Protein AF-0000000070612712 (afdb_homodimer)

InterPro domains:
  IPR004872 Lipoprotein NlpA family [PF03180] (1-148)
  IPR004872 Lipoprotein NlpA family [PTHR30429] (1-148)

Organism: NCBI:txid59203

Solvent-accessible surface area (backbone atoms only — not comparable to full-atom values): 17895 Å² total; per-residue (Å²): 73,26,38,33,42,77,72,54,81,49,80,86,69,64,50,73,57,38,38,34,35,32,27,56,42,60,64,51,27,6,50,48,52,52,46,39,30,76,69,65,57,32,40,62,47,84,92,53,62,63,73,66,35,53,82,88,38,54,65,45,49,89,50,47,62,39,78,44,66,34,61,61,84,51,36,70,70,43,32,84,77,36,52,26,22,48,34,49,57,73,47,29,52,74,69,67,45,60,78,83,63,30,68,43,65,53,56,70,53,63,62,62,49,34,53,49,43,43,65,35,58,70,12,79,44,80,71,25,46,54,45,49,48,49,55,63,26,71,62,36,44,52,36,25,66,31,81,81,30,60,52,24,50,38,64,64,55,63,76,68,65,52,64,130,72,24,38,34,44,78,71,53,81,49,80,85,69,66,47,73,58,38,38,34,34,32,27,56,42,59,63,51,27,6,50,46,53,50,45,40,30,76,69,67,56,34,39,62,48,84,92,53,62,62,72,66,35,53,81,86,38,54,64,44,48,88,50,46,61,38,78,46,67,36,61,61,82,51,34,69,72,42,34,84,78,34,51,26,23,47,34,49,56,73,49,30,52,75,69,67,46,60,77,83,62,29,68,44,70,52,58,71,54,62,61,63,48,35,53,48,42,43,66,34,59,70,12,80,44,78,72,26,44,53,42,47,46,48,56,64,26,71,64,37,43,52,36,24,68,30,81,79,31,60,50,25,50,37,66,65,55,63,74,71,66,53,67,130

Radius of gyration: 20.26 Å; Cα contacts (8 Å, |Δi|>4): 571; chains: 2; bounding box: 44×54×39 Å

Sequence (328 aa):
MGFYSRKIKNLDELKKGDIITLSNDPTNLARGLRFLQSLGLITIKDNIDPTKASERDIASNPKGLVFKPLEAAQLPRTLDGVIGALVNGNFAVAAGLDLSGAIKQEHLDENLKNIIAVRSEDADKPFAKDIVEAVKSPAYRAVIDDPKNIYSAFQKPEWMTATPMGFYSRKIKNLDELKKGDIITLSNDPTNLARGLRFLQSLGLITIKDNIDPTKASERDIASNPKGLVFKPLEAAQLPRTLDGVIGALVNGNFAVAAGLDLSGAIKQEHLDENLKNIIAVRSEDADKPFAKDIVEAVKSPAYRAVIDDPKNIYSAFQKPEWMTATP

Foldseek 3Di:
DFKAAPADLAPVPDAAAFEEEWAPDQQRQLVVVVQCVVVVQWDFAPPDDSSRDHPVRTDDHPRNYHYHHDHQLCFVVCNVPGGIYDHDPVSCVVVVHDPLNGSADDEDDLVVVVVVVVVLVVLPPPVSVVVCCVCQPPVVLCQLCPSSHVVVSHPDNVVSVPDD/DFKAAPADLAPVPDAAAFEEEWAPDQQRQLVVVVQCVVVVQWDFAPPDDSSRDHPVRTPDHPRNYHYHHDHQLCFVVCNVPGGIYDHDPVSCVVVVHDPLNGSADDEDDLVVVVVVVVVLVVLVPPVSVVVCCVCLPPVVLCQLCPSSHVNVSHDRNVVSVPDD

Secondary structure (DSSP, 8-state):
-EEE-SS-SSGGG--TT-EEEEE-SHHHHHHHHHHHHHTTS-EE-TTS-GGG--GGGEEE-TT--EEEEE-GGGGGGGGGTSSEEEE-HHHHHHTT--GGG-SEEPPPPHHHHHHHHHTTGGGGSHHHHHHHHHHHSHHHHHHHHSTTSTTTSS---HHHH---/-EEE-SS-SSGGG--TT-EEEEE-SHHHHHHHHHHHHHTTS-EE-TTS-GGG--GGGEEE-TT--EEEEE-GGGGGGGGGTSSEEEE-HHHHHHTT--GGG-SEEPPP-HHHHHHHHHTTGGGGSHHHHHHHHHHHSHHHHHHHHSTTSTTTSS---HHHH---

pLDDT: mean 73.64, std 27.72, range [26.44, 98.94]

Nearest PDB structures (foldseek):
  6cva-assembly1_A  TM=7.028E-01  e=3.594E-13  Neisseria meningitidis
  4got-assembly1_A  TM=9.389E-01  e=1.496E-10  Bacillus subtilis subsp. subtilis str. 168
  6dzx-assembly5_E  TM=6.522E-01  e=2.773E-13  Neisseria meningitidis alpha153
  3ir1-assembly2_B  TM=7.158E-01  e=2.070E-12  Neisseria meningitidis
  4ef2-assembly2_B  TM=6.424E-01  e=1.648E-09  Enterococcus faecalis V583

Structure (mmCIF, N/CA/C/O backbone):
data_AF-0000000070612712-model_v1
#
loop_
_entity.id
_entity.type
_entity.pdbx_description
1 polymer 'Methionine ABC transporter ATPase'
#
loop_
_atom_site.group_PDB
_atom_site.id
_atom_site.type_symbol
_atom_site.label_atom_id
_atom_site.label_alt_id
_atom_site.label_comp_id
_atom_site.label_asym_id
_atom_site.label_entity_id
_atom_site.label_seq_id
_atom_site.pdbx_PDB_ins_code
_atom_site.Cartn_x
_atom_site.Cartn_y
_atom_site.Cartn_z
_atom_site.occupancy
_atom_site.B_iso_or_equiv
_atom_site.auth_seq_id
_atom_site.auth_comp_id
_atom_site.auth_asym_id
_atom_site.auth_atom_id
_atom_site.pdbx_PDB_model_num
ATOM 1 N N . MET A 1 1 ? -1.441 -5.555 -3.555 1 83.56 1 MET A N 1
ATOM 2 C CA . MET A 1 1 ? -0.437 -6.352 -4.254 1 83.56 1 MET A CA 1
ATOM 3 C C . MET A 1 1 ? -1.061 -7.602 -4.859 1 83.56 1 MET A C 1
ATOM 5 O O . MET A 1 1 ? -1.996 -8.172 -4.297 1 83.56 1 MET A O 1
ATOM 9 N N . GLY A 1 2 ? -0.581 -7.895 -6.062 1 90.38 2 GLY A N 1
ATOM 10 C CA . GLY A 1 2 ? -1.088 -9.102 -6.695 1 90.38 2 GLY A CA 1
ATOM 11 C C . GLY A 1 2 ? 0.012 -10.031 -7.168 1 90.38 2 GLY A C 1
ATOM 12 O O . GLY A 1 2 ? 1.146 -9.602 -7.387 1 90.38 2 GLY A O 1
ATOM 13 N N . PHE A 1 3 ? -0.4 -11.336 -7.152 1 96.81 3 PHE A N 1
ATOM 14 C CA . PHE A 1 3 ? 0.413 -12.328 -7.848 1 96.81 3 PHE A CA 1
ATOM 15 C C . PHE A 1 3 ? 0.006 -12.43 -9.312 1 96.81 3 PHE A C 1
ATOM 17 O O . PHE A 1 3 ? -1.103 -12.867 -9.625 1 96.81 3 PHE A O 1
ATOM 24 N N . TYR A 1 4 ? 0.946 -12.039 -10.219 1 97.25 4 TYR A N 1
ATOM 25 C CA . TYR A 1 4 ? 0.67 -12.047 -11.656 1 97.25 4 TYR A CA 1
ATOM 26 C C . TYR A 1 4 ? 1.517 -13.094 -12.367 1 97.25 4 TYR A C 1
ATOM 28 O O . TYR A 1 4 ? 2.652 -13.359 -11.969 1 97.25 4 TYR A O 1
ATOM 36 N N . SER A 1 5 ? 0.955 -13.664 -13.406 1 98.62 5 SER A N 1
ATOM 37 C CA . SER A 1 5 ? 1.67 -14.609 -14.258 1 98.62 5 SER A CA 1
ATOM 38 C C . SER A 1 5 ? 1.121 -14.602 -15.68 1 98.62 5 SER A C 1
ATOM 40 O O . SER A 1 5 ? -0.076 -14.398 -15.883 1 98.62 5 SER A O 1
ATOM 42 N N . ARG A 1 6 ? 2.016 -14.789 -16.625 1 98 6 ARG A N 1
ATOM 43 C CA . ARG A 1 6 ? 1.619 -15.023 -18.016 1 98 6 ARG A CA 1
ATOM 44 C C . ARG A 1 6 ? 1.78 -16.5 -18.391 1 98 6 ARG A C 1
ATOM 46 O O . ARG A 1 6 ? 1.555 -16.875 -19.531 1 98 6 ARG A O 1
ATOM 53 N N . LYS A 1 7 ? 2.184 -17.344 -17.438 1 98.25 7 LYS A N 1
ATOM 54 C CA . LYS A 1 7 ? 2.561 -18.734 -17.75 1 98.25 7 LYS A CA 1
ATOM 55 C C . LYS A 1 7 ? 1.615 -19.719 -17.078 1 98.25 7 LYS A C 1
ATOM 57 O O . LYS A 1 7 ? 1.453 -20.844 -17.547 1 98.25 7 LYS A O 1
ATOM 62 N N . ILE A 1 8 ? 1.063 -19.328 -15.953 1 98.44 8 ILE A N 1
ATOM 63 C CA . ILE A 1 8 ? 0.142 -20.219 -15.242 1 98.44 8 ILE A CA 1
ATOM 64 C C . ILE A 1 8 ? -1.149 -19.469 -14.93 1 98.44 8 ILE A C 1
ATOM 66 O O . ILE A 1 8 ? -1.174 -18.234 -14.922 1 98.44 8 ILE A O 1
ATOM 70 N N . LYS A 1 9 ? -2.258 -20.188 -14.57 1 96.06 9 LYS A N 1
ATOM 71 C CA . LYS A 1 9 ? -3.561 -19.625 -14.234 1 96.06 9 LYS A CA 1
ATOM 72 C C . LYS A 1 9 ? -3.902 -19.859 -12.766 1 96.06 9 LYS A C 1
ATOM 74 O O . LYS A 1 9 ? -4.758 -19.172 -12.203 1 96.06 9 LYS A O 1
ATOM 79 N N . ASN A 1 10 ? -3.215 -20.906 -12.242 1 96.56 10 ASN A N 1
ATOM 80 C CA . ASN A 1 10 ? -3.445 -21.281 -10.852 1 96.56 10 ASN A CA 1
ATOM 81 C C . ASN A 1 10 ? -2.135 -21.562 -10.125 1 96.56 10 ASN A C 1
ATOM 83 O O . ASN A 1 10 ? -1.193 -22.094 -10.719 1 96.56 10 ASN A O 1
ATOM 87 N N . LEU A 1 11 ? -2.199 -21.281 -8.797 1 98 11 LEU A N 1
ATOM 88 C CA . LEU A 1 11 ? -0.974 -21.438 -8.023 1 98 11 LEU A CA 1
ATOM 89 C C . LEU A 1 11 ? -0.58 -22.906 -7.914 1 98 11 LEU A C 1
ATOM 91 O O . LEU A 1 11 ? 0.586 -23.234 -7.672 1 98 11 LEU A O 1
ATOM 95 N N . ASP A 1 12 ? -1.528 -23.781 -8.07 1 97.19 12 ASP A N 1
ATOM 96 C CA . ASP A 1 12 ? -1.246 -25.203 -7.992 1 97.19 12 ASP A CA 1
ATOM 97 C C . ASP A 1 12 ? -0.344 -25.656 -9.141 1 97.19 12 ASP A C 1
ATOM 99 O O . ASP A 1 12 ? 0.224 -26.75 -9.109 1 97.19 12 ASP A O 1
ATOM 103 N N . GLU A 1 13 ? -0.192 -24.781 -10.141 1 98.44 13 GLU A N 1
ATOM 104 C CA . GLU A 1 13 ? 0.628 -25.094 -11.305 1 98.44 13 GLU A CA 1
ATOM 105 C C . GLU A 1 13 ? 2.1 -24.781 -11.047 1 98.44 13 GLU A C 1
ATOM 107 O O . GLU A 1 13 ? 2.961 -25.094 -11.875 1 98.44 13 GLU A O 1
ATOM 112 N N . LEU A 1 14 ? 2.404 -24.266 -9.922 1 98.69 14 LEU A N 1
ATOM 113 C CA . LEU A 1 14 ? 3.787 -23.969 -9.578 1 98.69 14 LEU A CA 1
ATOM 114 C C . LEU A 1 14 ? 4.605 -25.25 -9.43 1 98.69 14 LEU A C 1
ATOM 116 O O . LEU A 1 14 ? 4.117 -26.234 -8.891 1 98.69 14 LEU A O 1
ATOM 120 N N . LYS A 1 15 ? 5.809 -25.125 -9.883 1 98.25 15 LYS A N 1
ATOM 121 C CA . LYS A 1 15 ? 6.734 -26.25 -9.844 1 98.25 15 LYS A CA 1
ATOM 122 C C . LYS A 1 15 ? 8 -25.906 -9.062 1 98.25 15 LYS A C 1
ATOM 124 O O . LYS A 1 15 ? 8.273 -24.719 -8.812 1 98.25 15 LYS A O 1
ATOM 129 N N . LYS A 1 16 ? 8.672 -27.016 -8.758 1 98.19 16 LYS A N 1
ATOM 130 C CA . LYS A 1 16 ? 9.953 -26.812 -8.078 1 98.19 16 LYS A CA 1
ATOM 131 C C . LYS A 1 16 ? 10.898 -25.969 -8.914 1 98.19 16 LYS A C 1
ATOM 133 O O . LYS A 1 16 ? 11.047 -26.188 -10.117 1 98.19 16 LYS A O 1
ATOM 138 N N . GLY A 1 17 ? 11.445 -24.984 -8.242 1 98.12 17 GLY A N 1
ATOM 139 C CA . GLY A 1 17 ? 12.461 -24.172 -8.898 1 98.12 17 GLY A CA 1
ATOM 140 C C . GLY A 1 17 ? 11.883 -23 -9.664 1 98.12 17 GLY A C 1
ATOM 141 O O . GLY A 1 17 ? 12.625 -22.172 -10.195 1 98.12 17 GLY A O 1
ATOM 142 N N . ASP A 1 18 ? 10.586 -22.844 -9.719 1 98.75 18 ASP A N 1
ATOM 143 C CA . ASP A 1 18 ? 9.961 -21.719 -10.391 1 98.75 18 ASP A CA 1
ATOM 144 C C . ASP A 1 18 ? 10.414 -20.391 -9.766 1 98.75 18 ASP A C 1
ATOM 146 O O . ASP A 1 18 ? 10.539 -20.281 -8.547 1 98.75 18 ASP A O 1
ATOM 150 N N . ILE A 1 19 ? 10.617 -19.406 -10.633 1 98.88 19 ILE A N 1
ATOM 151 C CA . ILE A 1 19 ? 11.141 -18.109 -10.203 1 98.88 19 ILE A CA 1
ATOM 152 C C . ILE A 1 19 ? 9.984 -17.125 -10.016 1 98.88 19 ILE A C 1
ATOM 154 O O . ILE A 1 19 ? 9.148 -16.953 -10.914 1 98.88 19 ILE A O 1
ATOM 158 N N . ILE A 1 20 ? 9.922 -16.531 -8.875 1 98.94 20 ILE A N 1
ATOM 159 C CA . ILE A 1 20 ? 8.984 -15.453 -8.555 1 98.94 20 ILE A CA 1
ATOM 160 C C . ILE A 1 20 ? 9.758 -14.18 -8.227 1 98.94 20 ILE A C 1
ATOM 162 O O . ILE A 1 20 ? 10.641 -14.188 -7.367 1 98.94 20 ILE A O 1
ATOM 166 N N . THR A 1 21 ? 9.445 -13.055 -8.938 1 98.94 21 THR A N 1
ATOM 167 C CA . THR A 1 21 ? 10.086 -11.773 -8.625 1 98.94 21 THR A CA 1
ATOM 168 C C . THR A 1 21 ? 9.211 -10.953 -7.684 1 98.94 21 THR A C 1
ATOM 170 O O . THR A 1 21 ? 7.98 -11.062 -7.711 1 98.94 21 THR A O 1
ATOM 173 N N . LEU A 1 22 ? 9.859 -10.211 -6.766 1 98.69 22 LEU A N 1
ATOM 174 C CA . LEU A 1 22 ? 9.219 -9.328 -5.805 1 98.69 22 LEU A CA 1
ATOM 175 C C . LEU A 1 22 ? 10.102 -8.125 -5.5 1 98.69 22 LEU A C 1
ATOM 177 O O . LEU A 1 22 ? 11.258 -8.07 -5.93 1 98.69 22 LEU A O 1
ATOM 181 N N . SER A 1 23 ? 9.555 -7.195 -4.781 1 98.06 23 SER A N 1
ATOM 182 C CA . SER A 1 23 ? 10.266 -5.938 -4.551 1 98.06 23 SER A CA 1
ATOM 183 C C . SER A 1 23 ? 11.492 -6.145 -3.668 1 98.06 23 SER A C 1
ATOM 185 O O . SER A 1 23 ? 11.438 -6.902 -2.695 1 98.06 23 SER A O 1
ATOM 187 N N . ASN A 1 24 ? 12.578 -5.406 -4.027 1 98 24 ASN A N 1
ATOM 188 C CA . ASN A 1 24 ? 13.797 -5.527 -3.232 1 98 24 ASN A CA 1
ATOM 189 C C . ASN A 1 24 ? 13.852 -4.48 -2.125 1 98 24 ASN A C 1
ATOM 191 O O . ASN A 1 24 ? 14.797 -4.461 -1.328 1 98 24 ASN A O 1
ATOM 195 N N . ASP A 1 25 ? 12.898 -3.553 -2.078 1 96.56 25 ASP A N 1
ATOM 196 C CA . ASP A 1 25 ? 12.922 -2.631 -0.945 1 96.56 25 ASP A CA 1
ATOM 197 C C . ASP A 1 25 ? 12.352 -3.291 0.308 1 96.56 25 ASP A C 1
ATOM 199 O O . ASP A 1 25 ? 11.453 -4.133 0.218 1 96.56 25 ASP A O 1
ATOM 203 N N . PRO A 1 26 ? 12.82 -2.926 1.476 1 96 26 PRO A N 1
ATOM 204 C CA . PRO A 1 26 ? 12.531 -3.691 2.689 1 96 26 PRO A CA 1
ATOM 205 C C . PRO A 1 26 ? 11.031 -3.777 2.99 1 96 26 PRO A C 1
ATOM 207 O O . PRO A 1 26 ? 10.531 -4.844 3.352 1 96 26 PRO A O 1
ATOM 210 N N . THR A 1 27 ? 10.305 -2.676 2.795 1 93.12 27 THR A N 1
ATOM 211 C CA . THR A 1 27 ? 8.891 -2.645 3.146 1 93.12 27 THR A CA 1
ATOM 212 C C . THR A 1 27 ? 8.086 -3.547 2.217 1 93.12 27 THR A C 1
ATOM 214 O O . THR A 1 27 ? 7.309 -4.387 2.678 1 93.12 27 THR A O 1
ATOM 217 N N . ASN A 1 28 ? 8.328 -3.439 0.961 1 93.81 28 ASN A N 1
ATOM 218 C CA . ASN A 1 28 ? 7.559 -4.211 -0.004 1 93.81 28 ASN A CA 1
ATOM 219 C C . ASN A 1 28 ? 8.062 -5.648 -0.109 1 93.81 28 ASN A C 1
ATOM 221 O O . ASN A 1 28 ? 7.305 -6.559 -0.438 1 93.81 28 ASN A O 1
ATOM 225 N N . LEU A 1 29 ? 9.383 -5.898 0.212 1 97.5 29 LEU A N 1
ATOM 226 C CA . LEU A 1 29 ? 9.875 -7.266 0.325 1 97.5 29 LEU A CA 1
ATOM 227 C C . LEU A 1 29 ? 9.148 -8.016 1.434 1 97.5 29 LEU A C 1
ATOM 229 O O . LEU A 1 29 ? 8.641 -9.117 1.21 1 97.5 29 LEU A O 1
ATOM 233 N N . ALA A 1 30 ? 9.086 -7.406 2.586 1 94.5 30 ALA A N 1
ATOM 234 C CA . ALA A 1 30 ? 8.414 -8.031 3.721 1 94.5 30 ALA A CA 1
ATOM 235 C C . ALA A 1 30 ? 6.934 -8.266 3.414 1 94.5 30 ALA A C 1
ATOM 237 O O . ALA A 1 30 ? 6.391 -9.328 3.732 1 94.5 30 ALA A O 1
ATOM 238 N N . ARG A 1 31 ? 6.289 -7.293 2.771 1 92.19 31 ARG A N 1
ATOM 239 C CA . ARG A 1 31 ? 4.887 -7.391 2.371 1 92.19 31 ARG A CA 1
ATOM 240 C C . ARG A 1 31 ? 4.68 -8.539 1.391 1 92.19 31 ARG A C 1
ATOM 242 O O . ARG A 1 31 ? 3.742 -9.328 1.537 1 92.19 31 ARG A O 1
ATOM 249 N N . GLY A 1 32 ? 5.57 -8.625 0.478 1 95.06 32 GLY A N 1
ATOM 250 C CA . GLY A 1 32 ? 5.508 -9.719 -0.482 1 95.06 32 GLY A CA 1
ATOM 251 C C . GLY A 1 32 ? 5.664 -11.086 0.157 1 95.06 32 GLY A C 1
ATOM 252 O O . GLY A 1 32 ? 4.926 -12.016 -0.169 1 95.06 32 GLY A O 1
ATOM 253 N N . LEU A 1 33 ? 6.633 -11.195 1.087 1 97.44 33 LEU A N 1
ATOM 254 C CA . LEU A 1 33 ? 6.855 -12.461 1.773 1 97.44 33 LEU A CA 1
ATOM 255 C C . LEU A 1 33 ? 5.641 -12.844 2.615 1 97.44 33 LEU A C 1
ATOM 257 O O . LEU A 1 33 ? 5.238 -14.008 2.641 1 97.44 33 LEU A O 1
ATOM 261 N N . ARG A 1 34 ? 5.012 -11.898 3.246 1 93.06 34 ARG A N 1
ATOM 262 C CA . ARG A 1 34 ? 3.803 -12.18 4.016 1 93.06 34 ARG A CA 1
ATOM 263 C C . ARG A 1 34 ? 2.658 -12.594 3.1 1 93.06 34 ARG A C 1
ATOM 265 O O . ARG A 1 34 ? 1.861 -13.469 3.451 1 93.06 34 ARG A O 1
ATOM 272 N N . PHE A 1 35 ? 2.572 -11.961 1.936 1 93.38 35 PHE A N 1
ATOM 273 C CA . PHE A 1 35 ? 1.577 -12.336 0.938 1 93.38 35 PHE A CA 1
ATOM 274 C C . PHE A 1 35 ? 1.782 -13.773 0.481 1 93.38 35 PHE A C 1
ATOM 276 O O . PHE A 1 35 ? 0.838 -14.562 0.469 1 93.38 35 PHE A O 1
ATOM 283 N N . LEU A 1 36 ? 3.062 -14.172 0.228 1 97.88 36 LEU A N 1
ATOM 284 C CA . LEU A 1 36 ? 3.383 -15.539 -0.15 1 97.88 36 LEU A CA 1
ATOM 285 C C . LEU A 1 36 ? 3.02 -16.516 0.969 1 97.88 36 LEU A C 1
ATOM 287 O O . LEU A 1 36 ? 2.521 -17.609 0.708 1 97.88 36 LEU A O 1
ATOM 291 N N . GLN A 1 37 ? 3.268 -16.109 2.199 1 96.75 37 GLN A N 1
ATOM 292 C CA . GLN A 1 37 ? 2.887 -16.922 3.346 1 96.75 37 GLN A CA 1
ATOM 293 C C . GLN A 1 37 ? 1.372 -17.094 3.424 1 96.75 37 GLN A C 1
ATOM 295 O O . GLN A 1 37 ? 0.876 -18.203 3.68 1 96.75 37 GLN A O 1
ATOM 300 N N . SER A 1 38 ? 0.644 -16.031 3.162 1 91.12 38 SER A N 1
ATOM 301 C CA . SER A 1 38 ? -0.814 -16.078 3.207 1 91.12 38 SER A CA 1
ATOM 302 C C . SER A 1 38 ? -1.364 -17.016 2.129 1 91.12 38 SER A C 1
ATOM 304 O O . SER A 1 38 ? -2.477 -17.531 2.254 1 91.12 38 SER A O 1
ATOM 306 N N . LEU A 1 39 ? -0.605 -17.219 1.093 1 94.38 39 LEU A N 1
ATOM 307 C CA . LEU A 1 39 ? -0.998 -18.094 -0.01 1 94.38 39 LEU A CA 1
ATOM 308 C C . LEU A 1 39 ? -0.57 -19.531 0.256 1 94.38 39 LEU A C 1
ATOM 310 O O . LEU A 1 39 ? -0.814 -20.406 -0.567 1 94.38 39 LEU A O 1
ATOM 314 N N . GLY A 1 40 ? 0.119 -19.703 1.354 1 96.94 40 GLY A N 1
ATOM 315 C CA . GLY A 1 40 ? 0.553 -21.031 1.727 1 96.94 40 GLY A CA 1
ATOM 316 C C . GLY A 1 40 ? 1.784 -21.5 0.97 1 96.94 40 GLY A C 1
ATOM 317 O O . GLY A 1 40 ? 2.084 -22.688 0.93 1 96.94 40 GLY A O 1
ATOM 318 N N . LEU A 1 41 ? 2.49 -20.609 0.359 1 98.44 41 LEU A N 1
ATOM 319 C CA . LEU A 1 41 ? 3.617 -20.984 -0.486 1 98.44 41 LEU A CA 1
ATOM 320 C C . LEU A 1 41 ? 4.906 -21.062 0.326 1 98.44 41 LEU A C 1
ATOM 322 O O . LEU A 1 41 ? 5.809 -21.844 -0.004 1 98.44 41 LEU A O 1
ATOM 326 N N . ILE A 1 42 ? 4.969 -20.25 1.337 1 98.69 42 ILE A N 1
ATOM 3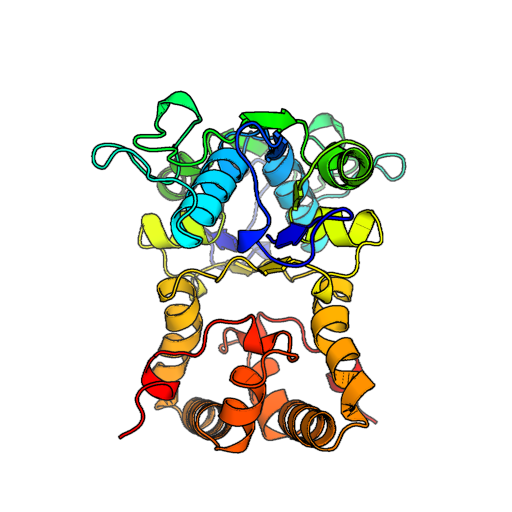27 C CA . ILE A 1 42 ? 6.098 -20.281 2.264 1 98.69 42 ILE A CA 1
ATOM 328 C C . ILE A 1 42 ? 5.602 -20.031 3.686 1 98.69 42 ILE A C 1
ATOM 330 O O . ILE A 1 42 ? 4.426 -19.719 3.895 1 98.69 42 ILE A O 1
ATOM 334 N N . THR A 1 43 ? 6.5 -20.266 4.645 1 97.88 43 THR A N 1
ATOM 335 C CA . THR A 1 43 ? 6.312 -19.75 5.996 1 97.88 43 THR A CA 1
ATOM 336 C C . THR A 1 43 ? 7.496 -18.875 6.41 1 97.88 43 THR A C 1
ATOM 338 O O . THR A 1 43 ? 8.594 -19 5.863 1 97.88 43 THR A O 1
ATOM 341 N N . ILE A 1 44 ? 7.238 -17.984 7.301 1 97.44 44 ILE A N 1
ATOM 342 C CA . ILE A 1 44 ? 8.242 -17.078 7.852 1 97.44 44 ILE A CA 1
ATOM 343 C C . ILE A 1 44 ? 8.531 -17.453 9.305 1 97.44 44 ILE A C 1
ATOM 345 O O . ILE A 1 44 ? 7.637 -17.891 10.031 1 97.44 44 ILE A O 1
ATOM 349 N N . LYS A 1 45 ? 9.75 -17.266 9.617 1 97.62 45 LYS A N 1
ATOM 350 C CA . LYS A 1 45 ? 10.148 -17.578 10.984 1 97.62 45 LYS A CA 1
ATOM 351 C C . LYS A 1 45 ? 9.258 -16.859 11.992 1 97.62 45 LYS A C 1
ATOM 353 O O . LYS A 1 45 ? 8.914 -15.688 11.797 1 97.62 45 LYS A O 1
ATOM 358 N N . ASP A 1 46 ? 8.922 -17.453 13.109 1 93.06 46 ASP A N 1
ATOM 359 C CA . ASP A 1 46 ? 7.949 -16.953 14.07 1 93.06 46 ASP A CA 1
ATOM 360 C C . ASP A 1 46 ? 8.562 -15.867 14.953 1 93.06 46 ASP A C 1
ATOM 362 O O . ASP A 1 46 ? 7.848 -15.07 15.562 1 93.06 46 ASP A O 1
ATOM 366 N N . ASN A 1 47 ? 9.836 -15.758 15.055 1 92.75 47 ASN A N 1
ATOM 367 C CA . ASN A 1 47 ? 10.484 -14.883 16.031 1 92.75 47 ASN A CA 1
ATOM 368 C C . ASN A 1 47 ? 10.922 -13.562 15.398 1 92.75 47 ASN A C 1
ATOM 370 O O . ASN A 1 47 ? 11.766 -12.852 15.953 1 92.75 47 ASN A O 1
ATOM 374 N N . ILE A 1 48 ? 10.383 -13.328 14.25 1 90.5 48 ILE A N 1
ATOM 375 C CA . ILE A 1 48 ? 10.766 -12.07 13.609 1 90.5 48 ILE A CA 1
ATOM 376 C C . ILE A 1 48 ? 9.547 -11.172 13.461 1 90.5 48 ILE A C 1
ATOM 378 O O . ILE A 1 48 ? 8.406 -11.656 13.43 1 90.5 48 ILE A O 1
ATOM 382 N N . ASP A 1 49 ? 9.789 -9.867 13.445 1 86.88 49 ASP A N 1
ATOM 383 C CA . ASP A 1 49 ? 8.781 -8.906 13.023 1 86.88 49 ASP A CA 1
ATOM 384 C C . ASP A 1 49 ? 8.43 -9.094 11.547 1 86.88 49 ASP A C 1
ATOM 386 O O . ASP A 1 49 ? 9.273 -8.883 10.672 1 86.88 49 ASP A O 1
ATOM 390 N N . PRO A 1 50 ? 7.176 -9.461 11.25 1 84.88 50 PRO A N 1
ATOM 391 C CA . PRO A 1 50 ? 6.812 -9.75 9.867 1 84.88 50 PRO A CA 1
ATOM 392 C C . PRO A 1 50 ? 6.984 -8.547 8.938 1 84.88 50 PRO A C 1
ATOM 394 O O . PRO A 1 50 ? 7.148 -8.711 7.727 1 84.88 50 PRO A O 1
ATOM 397 N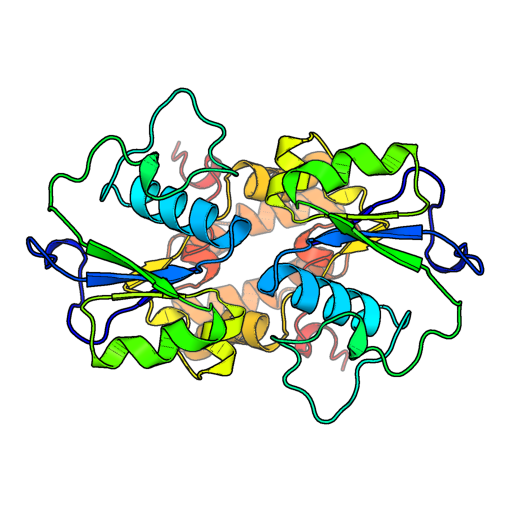 N . THR A 1 51 ? 6.953 -7.375 9.484 1 85.5 51 THR A N 1
ATOM 398 C CA . THR A 1 51 ? 7.078 -6.172 8.672 1 85.5 51 THR A CA 1
ATOM 399 C C . THR A 1 51 ? 8.531 -5.934 8.266 1 85.5 51 THR A C 1
ATOM 401 O O . THR A 1 51 ? 8.82 -5.066 7.445 1 85.5 51 THR A O 1
ATOM 404 N N . LYS A 1 52 ? 9.438 -6.801 8.797 1 90.44 52 LYS A N 1
ATOM 405 C CA . LYS A 1 52 ? 10.867 -6.68 8.508 1 90.44 52 LYS A CA 1
ATOM 406 C C . LYS A 1 52 ? 11.406 -7.957 7.863 1 90.44 52 LYS A C 1
ATOM 408 O O . LYS A 1 52 ? 12.617 -8.125 7.738 1 90.44 52 LYS A O 1
ATOM 413 N N . ALA A 1 53 ? 10.531 -8.844 7.543 1 94.56 53 ALA A N 1
ATOM 414 C CA . ALA A 1 53 ? 10.938 -10.133 7.004 1 94.56 53 ALA A CA 1
ATOM 415 C C . ALA A 1 53 ? 11.711 -9.969 5.703 1 94.56 53 ALA A C 1
ATOM 417 O O . ALA A 1 53 ? 11.367 -9.133 4.867 1 94.56 53 ALA A O 1
ATOM 418 N N . SER A 1 54 ? 12.82 -10.742 5.566 1 97.25 54 SER A N 1
ATOM 419 C CA . SER A 1 54 ? 13.578 -10.883 4.332 1 97.25 54 SER A CA 1
ATOM 420 C C . SER A 1 54 ? 13.633 -12.344 3.885 1 97.25 54 SER A C 1
ATOM 422 O O . SER A 1 54 ? 13.055 -13.219 4.527 1 97.25 54 SER A O 1
ATOM 424 N N . GLU A 1 55 ? 14.367 -12.562 2.797 1 97.75 55 GLU A N 1
ATOM 425 C CA . GLU A 1 55 ? 14.469 -13.914 2.262 1 97.75 55 GLU A CA 1
ATOM 426 C C . GLU A 1 55 ? 15.094 -14.867 3.275 1 97.75 55 GLU A C 1
ATOM 428 O O . GLU A 1 55 ? 14.773 -16.062 3.305 1 97.75 55 GLU A O 1
ATOM 433 N N . ARG A 1 56 ? 15.969 -14.273 4.086 1 97.06 56 ARG A N 1
ATOM 434 C CA . ARG A 1 56 ? 16.672 -15.102 5.066 1 97.06 56 ARG A CA 1
ATOM 435 C C . ARG A 1 56 ? 15.719 -15.562 6.168 1 97.06 56 ARG A C 1
ATOM 437 O O . ARG A 1 56 ? 16.047 -16.453 6.945 1 97.06 56 ARG A O 1
ATOM 444 N N . ASP A 1 57 ? 14.57 -15.031 6.25 1 98.06 57 ASP A N 1
ATOM 445 C CA . ASP A 1 57 ? 13.625 -15.312 7.32 1 98.06 57 ASP A CA 1
ATOM 446 C C . ASP A 1 57 ? 12.578 -16.328 6.871 1 98.06 57 ASP A C 1
ATOM 448 O O . ASP A 1 57 ? 11.625 -16.609 7.602 1 98.06 57 ASP A O 1
ATOM 452 N N . ILE A 1 58 ? 12.758 -16.875 5.676 1 98.38 58 ILE A N 1
ATOM 453 C CA . ILE A 1 58 ? 11.875 -17.938 5.211 1 98.38 58 ILE A CA 1
ATOM 454 C C . ILE A 1 58 ? 12.164 -19.234 5.984 1 98.38 58 ILE A C 1
ATOM 456 O O . ILE A 1 58 ? 13.297 -19.703 6 1 98.38 58 ILE A O 1
ATOM 460 N N . ALA A 1 59 ? 11.148 -19.719 6.637 1 98.44 59 ALA A N 1
ATOM 461 C CA . ALA A 1 59 ? 11.281 -20.922 7.445 1 98.44 59 ALA A CA 1
ATOM 462 C C . ALA A 1 59 ? 11.039 -22.172 6.605 1 98.44 59 ALA A C 1
ATOM 464 O O . ALA A 1 59 ? 11.766 -23.156 6.738 1 98.44 59 ALA A O 1
ATOM 465 N N . SER A 1 60 ? 10 -22.172 5.809 1 98.56 60 SER A N 1
ATOM 466 C CA . SER A 1 60 ? 9.719 -23.297 4.918 1 98.56 60 SER A CA 1
ATOM 467 C C . SER A 1 60 ? 9.406 -22.812 3.504 1 98.56 60 SER A C 1
ATOM 469 O O . SER A 1 60 ? 8.836 -21.75 3.318 1 98.56 60 SER A O 1
ATOM 471 N N . ASN A 1 61 ? 9.797 -23.5 2.58 1 98.5 61 ASN A N 1
ATOM 472 C CA . ASN A 1 61 ? 9.594 -23.344 1.145 1 98.5 61 ASN A CA 1
ATOM 473 C C . ASN A 1 61 ? 9.438 -24.703 0.455 1 98.5 61 ASN A C 1
ATOM 475 O O . ASN A 1 61 ? 10.328 -25.125 -0.273 1 98.5 61 ASN A O 1
ATOM 479 N N . PRO A 1 62 ? 8.312 -25.312 0.685 1 98.25 62 PRO A N 1
ATOM 480 C CA . PRO A 1 62 ? 8.148 -26.719 0.308 1 98.25 62 PRO A CA 1
ATOM 481 C C . PRO A 1 62 ? 8.266 -26.938 -1.197 1 98.25 62 PRO A C 1
ATOM 483 O O . PRO A 1 62 ? 8.648 -28.031 -1.636 1 98.25 62 PRO A O 1
ATOM 486 N N . LYS A 1 63 ? 7.984 -25.938 -2.035 1 97.75 63 LYS A N 1
ATOM 487 C CA . LYS A 1 63 ? 8.055 -26.109 -3.484 1 97.75 63 LYS A CA 1
ATOM 488 C C . LYS A 1 63 ? 9.422 -25.688 -4.02 1 97.75 63 LYS A C 1
ATOM 490 O O . LYS A 1 63 ? 9.672 -25.766 -5.223 1 97.75 63 LYS A O 1
ATOM 495 N N . GLY A 1 64 ? 10.227 -25.234 -3.131 1 98.38 64 GLY A N 1
ATOM 496 C CA . GLY A 1 64 ? 11.555 -24.812 -3.559 1 98.38 64 GLY A CA 1
ATOM 497 C C . GLY A 1 64 ? 11.523 -23.672 -4.559 1 98.38 64 GLY A C 1
ATOM 498 O O . GLY A 1 64 ? 12.297 -23.672 -5.52 1 98.38 64 GLY A O 1
ATOM 499 N N . LEU A 1 65 ? 10.641 -22.781 -4.395 1 98.81 65 LEU A N 1
ATOM 500 C CA . LEU A 1 65 ? 10.539 -21.609 -5.266 1 98.81 65 LEU A CA 1
ATOM 501 C C . LEU A 1 65 ? 11.758 -20.719 -5.117 1 98.81 65 LEU A C 1
ATOM 503 O O . LEU A 1 65 ? 12.383 -20.672 -4.051 1 98.81 65 LEU A O 1
ATOM 507 N N . VAL A 1 66 ? 12.109 -20.047 -6.203 1 98.81 66 VAL A N 1
ATOM 508 C CA . VAL A 1 66 ? 13.227 -19.109 -6.203 1 98.81 66 VAL A CA 1
ATOM 509 C C . VAL A 1 66 ? 12.688 -17.672 -6.215 1 98.81 66 VAL A C 1
ATOM 511 O O . VAL A 1 66 ? 11.938 -17.297 -7.117 1 98.81 66 VAL A O 1
ATOM 514 N N . PHE A 1 67 ? 13.039 -16.938 -5.191 1 98.88 67 PHE A N 1
ATOM 515 C CA . PHE A 1 67 ? 12.602 -15.555 -5.094 1 98.88 67 PHE A CA 1
ATOM 516 C C . PHE A 1 67 ? 13.711 -14.602 -5.523 1 98.88 67 PHE A C 1
ATOM 518 O O . PHE A 1 67 ? 14.836 -14.68 -5.012 1 98.88 67 PHE A O 1
ATOM 525 N N . LYS A 1 68 ? 13.391 -13.727 -6.469 1 98.69 68 LYS A N 1
ATOM 526 C CA . LYS A 1 68 ? 14.352 -12.758 -6.988 1 98.69 68 LYS A CA 1
ATOM 527 C C . LYS A 1 68 ? 13.891 -11.328 -6.719 1 98.69 68 LYS A C 1
ATOM 529 O O . LYS A 1 68 ? 13.008 -10.812 -7.41 1 98.69 68 LYS A O 1
ATOM 534 N N . PRO A 1 69 ? 14.508 -10.711 -5.691 1 98.62 69 PRO A N 1
ATOM 535 C CA . PRO A 1 69 ? 14.172 -9.312 -5.426 1 98.62 69 PRO A CA 1
ATOM 536 C C . PRO A 1 69 ? 14.688 -8.367 -6.504 1 98.62 69 PRO A C 1
ATOM 538 O O . PRO A 1 69 ? 15.828 -8.492 -6.945 1 98.62 69 PRO A O 1
ATOM 541 N N . LEU A 1 70 ? 13.781 -7.453 -7 1 98.5 70 LEU A N 1
ATOM 542 C CA . LEU A 1 70 ? 14.102 -6.445 -8 1 98.5 70 LEU A CA 1
ATOM 543 C C . LEU A 1 70 ? 13.469 -5.105 -7.648 1 98.5 70 LEU A C 1
ATOM 545 O O . LEU A 1 70 ? 12.641 -5.027 -6.734 1 98.5 70 LEU A O 1
ATOM 549 N N . GLU A 1 71 ? 13.938 -4.094 -8.344 1 97.38 71 GLU A N 1
ATOM 550 C CA . GLU A 1 71 ? 13.258 -2.811 -8.203 1 97.38 71 GLU A CA 1
ATOM 551 C C . GLU A 1 71 ? 11.781 -2.922 -8.586 1 97.38 71 GLU A C 1
ATOM 553 O O . GLU A 1 71 ? 11.445 -3.496 -9.625 1 97.38 71 GLU A O 1
ATOM 558 N N . ALA A 1 72 ? 10.898 -2.354 -7.742 1 94.44 72 ALA A N 1
ATOM 559 C CA . ALA A 1 72 ? 9.453 -2.525 -7.871 1 94.44 72 ALA A CA 1
ATOM 560 C C . ALA A 1 72 ? 8.984 -2.186 -9.289 1 94.44 72 ALA A C 1
ATOM 562 O O . ALA A 1 72 ? 8.172 -2.906 -9.867 1 94.44 72 ALA A O 1
ATOM 563 N N . ALA A 1 73 ? 9.562 -1.144 -9.836 1 92.25 73 ALA A N 1
ATOM 564 C CA . ALA A 1 73 ? 9.125 -0.667 -11.148 1 92.25 73 ALA A CA 1
ATOM 565 C C . ALA A 1 73 ? 9.438 -1.688 -12.234 1 92.25 73 ALA A C 1
ATOM 567 O O . ALA A 1 73 ? 8.844 -1.651 -13.32 1 92.25 73 ALA A O 1
ATOM 568 N N . GLN A 1 74 ? 10.344 -2.582 -11.977 1 97.25 74 GLN A N 1
ATOM 569 C CA . GLN A 1 74 ? 10.789 -3.555 -12.969 1 97.25 74 GLN A CA 1
ATOM 570 C C . GLN A 1 74 ? 9.922 -4.812 -12.938 1 97.25 74 GLN A C 1
ATOM 572 O O . GLN A 1 74 ? 9.977 -5.633 -13.859 1 97.25 74 GLN A O 1
ATOM 577 N N . LEU A 1 75 ? 9.156 -5.031 -11.984 1 98.31 75 LEU A N 1
ATOM 578 C CA . LEU A 1 75 ? 8.508 -6.312 -11.711 1 98.31 75 LEU A CA 1
ATOM 579 C C . LEU A 1 75 ? 7.516 -6.664 -12.812 1 98.31 75 LEU A C 1
ATOM 581 O O . LEU A 1 75 ? 7.5 -7.797 -13.305 1 98.31 75 LEU A O 1
ATOM 585 N N . PRO A 1 76 ? 6.688 -5.727 -13.305 1 96 76 PRO A N 1
ATOM 586 C CA . PRO A 1 76 ? 5.758 -6.094 -14.375 1 96 76 PRO A CA 1
ATOM 587 C C . PRO A 1 76 ? 6.473 -6.625 -15.617 1 96 76 PRO A C 1
ATOM 589 O O . PRO A 1 76 ? 5.98 -7.551 -16.266 1 96 76 PRO A O 1
ATOM 592 N N . ARG A 1 77 ? 7.605 -6.156 -15.859 1 97.25 77 ARG A N 1
ATOM 593 C CA . ARG A 1 77 ? 8.32 -6.523 -17.078 1 97.25 77 ARG A CA 1
ATOM 594 C C . ARG A 1 77 ? 8.914 -7.922 -16.969 1 97.25 77 ARG A C 1
ATOM 596 O O . ARG A 1 77 ? 9.234 -8.547 -17.969 1 97.25 77 ARG A O 1
ATOM 603 N N . THR A 1 78 ? 9.086 -8.391 -15.812 1 98.56 78 THR A N 1
ATOM 604 C CA . THR A 1 78 ? 9.703 -9.703 -15.625 1 98.56 78 THR A CA 1
ATOM 605 C C . THR A 1 78 ? 8.727 -10.812 -15.992 1 98.56 78 THR A C 1
ATOM 607 O O . THR A 1 78 ? 9.125 -11.969 -16.141 1 98.56 78 THR A O 1
ATOM 610 N N . LEU A 1 79 ? 7.449 -10.5 -16.156 1 98.38 79 LEU A N 1
ATOM 611 C CA . LEU A 1 79 ? 6.395 -11.492 -16.328 1 98.38 79 LEU A CA 1
ATOM 612 C C . LEU A 1 79 ? 6.621 -12.328 -17.578 1 98.38 79 LEU A C 1
ATOM 614 O O . LEU A 1 79 ? 6.117 -13.453 -17.672 1 98.38 79 LEU A O 1
ATOM 618 N N . ASP A 1 80 ? 7.406 -11.82 -18.469 1 97.56 80 ASP A N 1
ATOM 619 C CA . ASP A 1 80 ? 7.691 -12.57 -19.688 1 97.56 80 ASP A CA 1
ATOM 620 C C . ASP A 1 80 ? 8.734 -13.656 -19.438 1 97.56 80 ASP A C 1
ATOM 622 O O . ASP A 1 80 ? 8.805 -14.641 -20.172 1 97.56 80 ASP A O 1
ATOM 626 N N . GLY A 1 81 ? 9.469 -13.5 -18.375 1 98.31 81 GLY A N 1
ATOM 627 C CA . GLY A 1 81 ? 10.625 -14.367 -18.203 1 98.31 81 GLY A CA 1
ATOM 628 C C . GLY A 1 81 ? 10.523 -15.25 -16.969 1 98.31 81 GLY A C 1
ATOM 629 O O . GLY A 1 81 ? 11.305 -16.188 -16.812 1 98.31 81 GLY A O 1
ATOM 630 N N . VAL A 1 82 ? 9.648 -14.992 -16.172 1 98.75 82 VAL A N 1
ATOM 631 C CA . VAL A 1 82 ? 9.523 -15.758 -14.938 1 98.75 82 VAL A CA 1
ATOM 632 C C . VAL A 1 82 ? 8.133 -16.375 -14.852 1 98.75 82 VAL A C 1
ATOM 634 O O . VAL A 1 82 ? 7.258 -16.078 -15.664 1 98.75 82 VAL A O 1
ATOM 637 N N . ILE A 1 83 ? 7.91 -17.312 -13.789 1 98.69 83 ILE A N 1
ATOM 638 C CA . ILE A 1 83 ? 6.625 -17.984 -13.625 1 98.69 83 ILE A CA 1
ATOM 639 C C . ILE A 1 83 ? 5.602 -17 -13.055 1 98.69 83 ILE A C 1
ATOM 641 O O . ILE A 1 83 ? 4.406 -17.109 -13.352 1 98.69 83 ILE A O 1
ATOM 645 N N . GLY A 1 84 ? 6.117 -16.062 -12.18 1 98.75 84 GLY A N 1
ATOM 646 C CA . GLY A 1 84 ? 5.223 -15.078 -11.586 1 98.75 84 GLY A CA 1
ATOM 647 C C . GLY A 1 84 ? 5.953 -13.93 -10.914 1 98.75 84 GLY A C 1
ATOM 648 O O . GLY A 1 84 ? 7.168 -13.984 -10.727 1 98.75 84 GLY A O 1
ATOM 649 N N . ALA A 1 85 ? 5.188 -12.859 -10.648 1 98.88 85 ALA A N 1
ATOM 650 C CA . ALA A 1 85 ? 5.707 -11.68 -9.953 1 98.88 85 ALA A CA 1
ATOM 651 C C . ALA A 1 85 ? 4.684 -11.133 -8.969 1 98.88 85 ALA A C 1
ATOM 653 O O . ALA A 1 85 ? 3.479 -11.141 -9.234 1 98.88 85 ALA A O 1
ATOM 654 N N . LEU A 1 86 ? 5.191 -10.75 -7.82 1 97.88 86 LEU A N 1
ATOM 655 C CA . LEU A 1 86 ? 4.395 -9.922 -6.922 1 97.88 86 LEU A CA 1
ATOM 656 C C . LEU A 1 86 ? 4.527 -8.445 -7.277 1 97.88 86 LEU A C 1
ATOM 658 O O . LEU A 1 86 ? 5.605 -7.863 -7.137 1 97.88 86 LEU A O 1
ATOM 662 N N . VAL A 1 87 ? 3.387 -7.836 -7.754 1 93.44 87 VAL A N 1
ATOM 663 C CA . VAL A 1 87 ? 3.428 -6.469 -8.266 1 93.44 87 VAL A CA 1
ATOM 664 C C . VAL A 1 87 ? 2.488 -5.582 -7.449 1 93.44 87 VAL A C 1
ATOM 666 O O . VAL A 1 87 ? 1.309 -5.906 -7.285 1 93.44 87 VAL A O 1
ATOM 669 N N . ASN A 1 88 ? 3.117 -4.551 -6.918 1 84.44 88 ASN A N 1
ATOM 670 C CA . ASN A 1 88 ? 2.291 -3.535 -6.27 1 84.44 88 ASN A CA 1
ATOM 671 C C . ASN A 1 88 ? 1.259 -2.957 -7.234 1 84.44 88 ASN A C 1
ATOM 673 O O . ASN A 1 88 ? 1.543 -2.771 -8.422 1 84.44 88 ASN A O 1
ATOM 677 N N . GLY A 1 89 ? 0.095 -2.594 -6.688 1 78.19 89 GLY A N 1
ATOM 678 C CA . GLY A 1 89 ? -0.998 -2.102 -7.508 1 78.19 89 GLY A CA 1
ATOM 679 C C . GLY A 1 89 ? -0.612 -0.906 -8.359 1 78.19 89 GLY A C 1
ATOM 680 O O . GLY A 1 89 ? -0.968 -0.835 -9.539 1 78.19 89 GLY A O 1
ATOM 681 N N . ASN A 1 90 ? 0.119 0.028 -7.766 1 73.38 90 ASN A N 1
ATOM 682 C CA . ASN A 1 90 ? 0.484 1.237 -8.5 1 73.38 90 ASN A CA 1
ATOM 683 C C . ASN A 1 90 ? 1.408 0.926 -9.672 1 73.38 90 ASN A C 1
ATOM 685 O O . ASN A 1 90 ? 1.312 1.554 -10.727 1 73.38 90 ASN A O 1
ATOM 689 N N . PHE A 1 91 ? 2.209 -0.089 -9.555 1 85.56 91 PHE A N 1
ATOM 690 C CA . PHE A 1 91 ? 3.102 -0.461 -10.648 1 85.56 91 PHE A CA 1
ATOM 691 C C . PHE A 1 91 ? 2.375 -1.328 -11.672 1 85.56 91 PHE A C 1
ATOM 693 O O . PHE A 1 91 ? 2.682 -1.281 -12.859 1 85.56 91 PHE A O 1
ATOM 700 N N . ALA A 1 92 ? 1.396 -2.096 -11.219 1 83.69 92 ALA A N 1
ATOM 701 C CA . ALA A 1 92 ? 0.563 -2.855 -12.148 1 83.69 92 ALA A CA 1
ATOM 702 C C . ALA A 1 92 ? -0.199 -1.927 -13.086 1 83.69 92 ALA A C 1
ATOM 704 O O . ALA A 1 92 ? -0.157 -2.098 -14.312 1 83.69 92 ALA A O 1
ATOM 705 N N . VAL A 1 93 ? -0.748 -0.949 -12.516 1 74.12 93 VAL A N 1
ATOM 706 C CA . VAL A 1 93 ? -1.531 0.013 -13.281 1 74.12 93 VAL A CA 1
ATOM 707 C C . VAL A 1 93 ? -0.617 0.782 -14.234 1 74.12 93 VAL A C 1
ATOM 709 O O . VAL A 1 93 ? -0.922 0.921 -15.422 1 74.12 93 VAL A O 1
ATOM 712 N N . ALA A 1 94 ? 0.483 1.238 -13.727 1 76.69 94 ALA A N 1
ATOM 713 C CA . ALA A 1 94 ? 1.431 2.002 -14.531 1 76.69 94 ALA A CA 1
ATOM 714 C C . ALA A 1 94 ? 1.917 1.185 -15.727 1 76.69 94 ALA A C 1
ATOM 716 O O . ALA A 1 94 ? 2.188 1.737 -16.797 1 76.69 94 ALA A O 1
ATOM 717 N N . ALA A 1 95 ? 1.958 -0.098 -15.555 1 86 95 ALA A N 1
ATOM 718 C CA . ALA A 1 95 ? 2.467 -0.977 -16.594 1 86 95 ALA A CA 1
ATOM 719 C C . ALA A 1 95 ? 1.339 -1.467 -17.5 1 86 95 ALA A C 1
ATOM 721 O O . ALA A 1 95 ? 1.569 -2.248 -18.422 1 86 95 ALA A O 1
ATOM 722 N N . GLY A 1 96 ? 0.15 -1.101 -17.141 1 79.06 96 GLY A N 1
ATOM 723 C CA . GLY A 1 96 ? -0.988 -1.479 -17.953 1 79.06 96 GLY A CA 1
ATOM 724 C C . GLY A 1 96 ? -1.511 -2.869 -17.656 1 79.06 96 GLY A C 1
ATOM 725 O O . GLY A 1 96 ? -2.223 -3.467 -18.453 1 79.06 96 GLY A O 1
ATOM 726 N N . LEU A 1 97 ? -1.063 -3.395 -16.547 1 82.25 97 LEU A N 1
ATOM 727 C CA . LEU A 1 97 ? -1.624 -4.672 -16.109 1 82.25 97 LEU A CA 1
ATOM 728 C C . LEU A 1 97 ? -3.049 -4.496 -15.594 1 82.25 97 LEU A C 1
ATOM 730 O O . LEU A 1 97 ? -3.348 -3.516 -14.906 1 82.25 97 LEU A O 1
ATOM 734 N N . ASP A 1 98 ? -3.863 -5.426 -16.016 1 73.56 98 ASP A N 1
ATOM 735 C CA . ASP A 1 98 ? -5.199 -5.5 -15.43 1 73.56 98 ASP A CA 1
ATOM 736 C C . ASP A 1 98 ? -5.148 -6.047 -14.008 1 73.56 98 ASP A C 1
ATOM 738 O O . ASP A 1 98 ? -4.684 -7.168 -13.781 1 73.56 98 ASP A O 1
ATOM 742 N N . LEU A 1 99 ? -5.566 -5.27 -13.031 1 72.5 99 LEU A N 1
ATOM 743 C CA . LEU A 1 99 ? -5.527 -5.68 -11.633 1 72.5 99 LEU A CA 1
ATOM 744 C C . LEU A 1 99 ? -6.309 -6.973 -11.422 1 72.5 99 LEU A C 1
ATOM 746 O O . LEU A 1 99 ? -5.906 -7.824 -10.625 1 72.5 99 LEU A O 1
ATOM 750 N N . SER A 1 100 ? -7.344 -7.168 -12.156 1 70.12 100 SER A N 1
ATOM 751 C CA . SER A 1 100 ? -8.188 -8.352 -12.031 1 70.12 100 SER A CA 1
ATOM 752 C C . SER A 1 100 ? -7.512 -9.586 -12.625 1 70.12 100 SER A C 1
ATOM 754 O O . SER A 1 100 ? -7.945 -10.711 -12.391 1 70.12 100 SER A O 1
ATOM 756 N N . GLY A 1 101 ? -6.52 -9.352 -13.32 1 81.06 101 GLY A N 1
ATOM 757 C CA . GLY A 1 101 ? -5.789 -10.445 -13.945 1 81.06 101 GLY A CA 1
ATOM 758 C C . GLY A 1 101 ? -4.805 -11.117 -13.008 1 81.06 101 GLY A C 1
ATOM 759 O O . GLY A 1 101 ? -4.176 -12.109 -13.367 1 81.06 101 GLY A O 1
ATOM 760 N N . ALA A 1 102 ? -4.699 -10.602 -11.789 1 87.81 102 ALA A N 1
ATOM 761 C CA . ALA A 1 102 ? -3.861 -11.273 -10.805 1 87.81 102 ALA A CA 1
ATOM 762 C C . ALA A 1 102 ? -4.406 -12.664 -10.477 1 87.81 102 ALA A C 1
ATOM 764 O O . ALA A 1 102 ? -5.613 -12.836 -10.32 1 87.81 102 ALA A O 1
ATOM 765 N N . ILE A 1 103 ? -3.484 -13.641 -10.383 1 94.81 103 ILE A N 1
ATOM 766 C CA . ILE A 1 103 ? -3.883 -14.984 -9.961 1 94.81 103 ILE A CA 1
ATOM 767 C C . ILE A 1 103 ? -4.441 -14.93 -8.547 1 94.81 103 ILE A C 1
ATOM 769 O O . ILE A 1 103 ? -5.449 -15.578 -8.242 1 94.81 103 ILE A O 1
ATOM 773 N N . LYS A 1 104 ? -3.752 -14.195 -7.641 1 89.06 104 LYS A N 1
ATOM 774 C CA . LYS A 1 104 ? -4.172 -13.891 -6.277 1 89.06 104 LYS A CA 1
ATOM 775 C C . LYS A 1 104 ? -3.908 -12.43 -5.934 1 89.06 104 LYS A C 1
ATOM 777 O O . LYS A 1 104 ? -2.902 -11.859 -6.355 1 89.06 104 LYS A O 1
ATOM 782 N N . GLN A 1 105 ? -4.871 -11.891 -5.121 1 83.12 105 GLN A N 1
ATOM 783 C CA . GLN A 1 105 ? -4.734 -10.531 -4.609 1 83.12 105 GLN A CA 1
ATOM 784 C C . GLN A 1 105 ? -4.5 -10.531 -3.1 1 83.12 105 GLN A C 1
ATOM 786 O O . GLN A 1 105 ? -5.129 -11.297 -2.371 1 83.12 105 GLN A O 1
ATOM 791 N N . GLU A 1 106 ? -3.496 -9.633 -2.775 1 80.56 106 GLU A N 1
ATOM 792 C CA . GLU A 1 106 ? -3.256 -9.469 -1.345 1 80.56 106 GLU A CA 1
ATOM 793 C C . GLU A 1 106 ? -4.477 -8.883 -0.644 1 80.56 106 GLU A C 1
ATOM 795 O O . GLU A 1 106 ? -5.098 -7.941 -1.146 1 80.56 106 GLU A O 1
ATOM 800 N N . HIS A 1 107 ? -4.844 -9.586 0.51 1 61.28 107 HIS A N 1
ATOM 801 C CA . HIS A 1 107 ? -5.977 -9.102 1.291 1 61.28 107 HIS A CA 1
ATOM 802 C C . HIS A 1 107 ? -5.52 -8.141 2.385 1 61.28 107 HIS A C 1
ATOM 804 O O . HIS A 1 107 ? -4.453 -8.32 2.973 1 61.28 107 HIS A O 1
ATOM 810 N N . LEU A 1 108 ? -6.121 -6.961 2.326 1 52.34 108 LEU A N 1
ATOM 811 C CA . LEU A 1 108 ? -5.816 -6.035 3.414 1 52.34 108 LEU A CA 1
ATOM 812 C C . LEU A 1 108 ? -6.039 -6.699 4.77 1 52.34 108 LEU A C 1
ATOM 814 O O . LEU A 1 108 ? -6.902 -7.57 4.902 1 52.34 108 LEU A O 1
ATOM 818 N N . ASP A 1 109 ? -5.051 -6.461 5.641 1 43.78 109 ASP A N 1
ATOM 819 C CA . ASP A 1 109 ? -5.215 -6.969 7 1 43.78 109 ASP A CA 1
ATOM 820 C C . ASP A 1 109 ? -6.609 -6.66 7.539 1 43.78 109 ASP A C 1
ATOM 822 O O . ASP A 1 109 ? -7.156 -5.586 7.285 1 43.78 109 ASP A O 1
ATOM 826 N N . GLU A 1 110 ? -7.262 -7.777 8.102 1 40.12 110 GLU A N 1
ATOM 827 C CA . GLU A 1 110 ? -8.578 -7.68 8.727 1 40.12 110 GLU A CA 1
ATOM 828 C C . GLU A 1 110 ? -8.695 -6.414 9.57 1 40.12 110 GLU A C 1
ATOM 830 O O . GLU A 1 110 ? -9.75 -5.785 9.617 1 40.12 110 GLU A O 1
ATOM 835 N N . ASN A 1 111 ? -7.648 -6.203 10.281 1 38.75 111 ASN A N 1
ATOM 836 C CA . ASN A 1 111 ? -7.688 -5.039 11.156 1 38.75 111 ASN A CA 1
ATOM 837 C C . ASN A 1 111 ? -7.871 -3.744 10.367 1 38.75 111 ASN A C 1
ATOM 839 O O . ASN A 1 111 ? -8.617 -2.859 10.781 1 38.75 111 ASN A O 1
ATOM 843 N N . LEU A 1 112 ? -7.113 -3.727 9.297 1 42.72 112 LEU A N 1
ATOM 844 C CA . LEU A 1 112 ? -7.289 -2.531 8.477 1 42.72 112 LEU A CA 1
ATOM 845 C C . LEU A 1 112 ? -8.695 -2.473 7.895 1 42.72 112 LEU A C 1
ATOM 847 O O . LEU A 1 112 ? -9.289 -1.397 7.809 1 42.72 112 LEU A O 1
ATOM 851 N N . LYS A 1 113 ? -9.141 -3.684 7.676 1 40.62 113 LYS A N 1
ATOM 852 C CA . LYS A 1 113 ? -10.516 -3.809 7.188 1 40.62 113 LYS A CA 1
ATOM 853 C C . LYS A 1 113 ? -11.516 -3.391 8.258 1 40.62 113 LYS A C 1
ATOM 855 O O . LYS A 1 113 ? -12.516 -2.725 7.961 1 40.62 113 LYS A O 1
ATOM 860 N N . ASN A 1 114 ? -11.203 -3.982 9.492 1 37.16 114 ASN A N 1
ATOM 861 C CA . ASN A 1 114 ? -12.062 -3.664 10.625 1 37.16 114 ASN A CA 1
ATOM 862 C C . ASN A 1 114 ? -12.07 -2.168 10.922 1 37.16 114 ASN A C 1
ATOM 864 O O . ASN A 1 114 ? -13.109 -1.609 11.281 1 37.16 114 ASN A O 1
ATOM 868 N N . ILE A 1 115 ? -10.867 -1.719 10.961 1 37.84 115 ILE A N 1
ATOM 869 C CA . ILE A 1 115 ? -10.82 -0.284 11.219 1 37.84 115 ILE A CA 1
ATOM 870 C C . ILE A 1 115 ? -11.68 0.457 10.195 1 37.84 115 ILE A C 1
ATOM 872 O O . ILE A 1 115 ? -12.43 1.367 10.555 1 37.84 115 ILE A O 1
ATOM 876 N N . ILE A 1 116 ? -11.555 -0.19 9.086 1 38.75 116 ILE A N 1
ATOM 877 C CA . ILE A 1 116 ? -12.445 0.363 8.07 1 38.75 116 ILE A CA 1
ATOM 878 C C . ILE A 1 116 ? -13.898 0.058 8.438 1 38.75 116 ILE A C 1
ATOM 880 O O . ILE A 1 116 ? -14.766 0.929 8.344 1 38.75 116 ILE A O 1
ATOM 884 N N . ALA A 1 117 ? -14.023 -1.156 9.062 1 37.44 117 ALA A N 1
ATOM 885 C CA . ALA A 1 117 ? -15.352 -1.599 9.461 1 37.44 117 ALA A CA 1
ATOM 886 C C . ALA A 1 117 ? -15.805 -0.911 10.75 1 37.44 117 ALA A C 1
ATOM 888 O O . ALA A 1 117 ? -16.969 -0.538 10.883 1 37.44 117 ALA A O 1
ATOM 889 N N . VAL A 1 118 ? -14.945 -1.022 11.781 1 35.81 118 VAL A N 1
ATOM 890 C CA . VAL A 1 118 ? -15.336 -0.531 13.094 1 35.81 118 VAL A CA 1
ATOM 891 C C . VAL A 1 118 ? -15.672 0.958 13.016 1 35.81 118 VAL A C 1
ATOM 893 O O . VAL A 1 118 ? -16.625 1.42 13.633 1 35.81 118 VAL A O 1
ATOM 896 N N . ARG A 1 119 ? -14.812 1.584 12.414 1 36.25 119 ARG A N 1
ATOM 897 C CA . ARG A 1 119 ? -15.258 2.973 12.352 1 36.25 119 ARG A CA 1
ATOM 898 C C . ARG A 1 119 ? -16.656 3.076 11.734 1 36.25 119 ARG A C 1
ATOM 900 O O . ARG A 1 119 ? -17.344 4.074 11.922 1 36.25 119 ARG A O 1
ATOM 907 N N . SER A 1 120 ? -16.938 1.885 11.172 1 34.34 120 SER A N 1
ATOM 908 C CA . SER A 1 120 ? -18.344 1.708 10.797 1 34.34 120 SER A CA 1
ATOM 909 C C . SER A 1 120 ? -19.219 1.465 12.016 1 34.34 120 SER A C 1
ATOM 911 O O . SER A 1 120 ? -20.391 1.839 12.023 1 34.34 120 SER A O 1
ATOM 913 N N . GLU A 1 121 ? -18.672 0.819 12.984 1 33.22 121 GLU A N 1
ATOM 914 C CA . GLU A 1 121 ? -19.484 0.533 14.172 1 33.22 121 GLU A CA 1
ATOM 915 C C . GLU A 1 121 ? -19.766 1.805 14.969 1 33.22 121 GLU A C 1
ATOM 917 O O . GLU A 1 121 ? -20.672 1.834 15.797 1 33.22 121 GLU A O 1
ATOM 922 N N . ASP A 1 122 ? -18.812 2.578 15.07 1 32.88 122 ASP A N 1
ATOM 923 C CA . ASP A 1 122 ? -19.266 3.812 15.711 1 32.88 122 ASP A CA 1
ATOM 924 C C . ASP A 1 122 ? -20.359 4.488 14.898 1 32.88 122 ASP A C 1
ATOM 926 O O . ASP A 1 122 ? -20.625 5.68 15.078 1 32.88 122 ASP A O 1
ATOM 930 N N . ALA A 1 123 ? -20.938 3.631 14.234 1 33.97 123 ALA A N 1
ATOM 931 C CA . ALA A 1 123 ? -22.188 3.682 13.469 1 33.97 123 ALA A CA 1
ATOM 932 C C . ALA A 1 123 ? -23.344 4.117 14.352 1 33.97 123 ALA A C 1
ATOM 934 O O . ALA A 1 123 ? -24.484 4.219 13.875 1 33.97 123 ALA A O 1
ATOM 935 N N . ASP A 1 124 ? -23.219 4.031 15.539 1 34.59 124 ASP A N 1
ATOM 936 C CA . ASP A 1 124 ? -24.422 4.414 16.281 1 34.59 124 ASP A CA 1
ATOM 937 C C . ASP A 1 124 ? -24.859 5.836 15.938 1 34.59 124 ASP A C 1
ATOM 939 O O . ASP A 1 124 ? -25.828 6.34 16.484 1 34.59 124 ASP A O 1
ATOM 943 N N . LYS A 1 125 ? -24.094 6.508 15.352 1 35 125 LYS A N 1
ATOM 944 C CA . LYS A 1 125 ? -24.688 7.742 14.836 1 35 125 LYS A CA 1
ATOM 945 C C . LYS A 1 125 ? -25.453 7.484 13.547 1 35 125 LYS A C 1
ATOM 947 O O . LYS A 1 125 ? -25.156 6.543 12.812 1 35 125 LYS A O 1
ATOM 952 N N . PRO A 1 126 ? -26.703 8.023 13.359 1 33.44 126 PRO A N 1
ATOM 953 C CA . PRO A 1 126 ? -27.641 7.695 12.297 1 33.44 126 PRO A CA 1
ATOM 954 C C . PRO A 1 126 ? -26.953 7.344 10.977 1 33.44 126 PRO A C 1
ATOM 956 O O . PRO A 1 126 ? -27.406 6.445 10.266 1 33.44 126 PRO A O 1
ATOM 959 N N . PHE A 1 127 ? -25.938 7.965 10.703 1 30.7 127 PHE A N 1
ATOM 960 C CA . PHE A 1 127 ? -25.312 7.801 9.391 1 30.7 127 PHE A CA 1
ATOM 961 C C . PHE A 1 127 ? -24.516 6.5 9.328 1 30.7 127 PHE A C 1
ATOM 963 O O . PHE A 1 127 ? -24.438 5.875 8.266 1 30.7 127 PHE A O 1
ATOM 970 N N . ALA A 1 128 ? -24.062 5.996 10.398 1 34.84 128 ALA A N 1
ATOM 971 C CA . ALA A 1 128 ? -23.312 4.746 10.43 1 34.84 128 ALA A CA 1
ATOM 972 C C . ALA A 1 128 ? -24.234 3.539 10.32 1 34.84 128 ALA A C 1
ATOM 974 O O . ALA A 1 128 ? -23.875 2.529 9.711 1 34.84 128 ALA A O 1
ATOM 975 N N . LYS A 1 129 ? -25.391 3.547 10.75 1 35.75 129 LYS A N 1
ATOM 976 C CA . LYS A 1 129 ? -26.359 2.463 10.617 1 35.75 129 LYS A CA 1
ATOM 977 C C . LYS A 1 129 ? -26.641 2.16 9.148 1 35.75 129 LYS A C 1
ATOM 979 O O . LYS A 1 129 ? -26.719 0.996 8.75 1 35.75 129 LYS A O 1
ATOM 984 N N . ASP A 1 130 ? -26.75 3.182 8.398 1 35.75 130 ASP A N 1
ATOM 985 C CA . ASP A 1 130 ? -27.109 2.994 7 1 35.75 130 ASP A CA 1
ATOM 986 C C . ASP A 1 130 ? -25.938 2.396 6.207 1 35.75 130 ASP A C 1
ATOM 988 O O . ASP A 1 130 ? -26.156 1.545 5.34 1 35.75 130 ASP A O 1
ATOM 992 N N . ILE A 1 131 ? -24.812 2.67 6.594 1 37.81 131 ILE A N 1
ATOM 993 C CA . ILE A 1 131 ? -23.672 2.043 5.938 1 37.81 131 ILE A CA 1
ATOM 994 C C . ILE A 1 131 ? -23.562 0.584 6.379 1 37.81 131 ILE A C 1
ATOM 996 O O . ILE A 1 131 ? -23.344 -0.305 5.551 1 37.81 131 ILE A O 1
ATOM 1000 N N . VAL A 1 132 ? -23.75 0.285 7.559 1 37.47 132 VAL A N 1
ATOM 1001 C CA . VAL A 1 132 ? -23.766 -1.089 8.047 1 37.47 132 VAL A CA 1
ATOM 1002 C C . VAL A 1 132 ? -24.906 -1.859 7.391 1 37.47 132 VAL A C 1
ATOM 1004 O O . VAL A 1 132 ? -24.734 -3.008 6.977 1 37.47 132 VAL A O 1
ATOM 1007 N N . GLU A 1 133 ? -26.016 -1.244 7.328 1 40.34 133 GLU A N 1
ATOM 1008 C CA . GLU A 1 133 ? -27.125 -1.896 6.645 1 40.34 133 GLU A CA 1
ATOM 1009 C C . GLU A 1 133 ? -26.828 -2.094 5.16 1 40.34 133 GLU A C 1
ATOM 1011 O O . GLU A 1 133 ? -27.156 -3.133 4.586 1 40.34 133 GLU A O 1
ATOM 1016 N N . ALA A 1 134 ? -26.234 -1.216 4.598 1 38.44 134 ALA A N 1
ATOM 1017 C CA . ALA A 1 134 ? -25.859 -1.343 3.193 1 38.44 134 ALA A CA 1
ATOM 1018 C C . ALA A 1 134 ? -24.781 -2.416 3.012 1 38.44 134 ALA A C 1
ATOM 1020 O O . ALA A 1 134 ? -24.859 -3.221 2.08 1 38.44 134 ALA A O 1
ATOM 1021 N N . VAL A 1 135 ? -23.828 -2.416 3.953 1 40.41 135 VAL A N 1
ATOM 1022 C CA . VAL A 1 135 ? -22.766 -3.418 3.828 1 40.41 135 VAL A CA 1
ATOM 1023 C C . VAL A 1 135 ? -23.297 -4.773 4.301 1 40.41 135 VAL A C 1
ATOM 1025 O O . VAL A 1 135 ? -22.844 -5.82 3.828 1 40.41 135 VAL A O 1
ATOM 1028 N N . LYS A 1 136 ? -24.219 -4.754 5.145 1 40.22 136 LYS A N 1
ATOM 1029 C CA . LYS A 1 136 ? -24.875 -5.977 5.598 1 40.22 136 LYS A CA 1
ATOM 1030 C C . LYS A 1 136 ? -26 -6.395 4.645 1 40.22 136 LYS A C 1
ATOM 1032 O O . LYS A 1 136 ? -26.641 -7.426 4.844 1 40.22 136 LYS A O 1
ATOM 1037 N N . SER A 1 137 ? -26.344 -5.594 3.805 1 39.34 137 SER A N 1
ATOM 1038 C CA . SER A 1 137 ? -27.422 -5.984 2.895 1 39.34 137 SER A CA 1
ATOM 1039 C C . SER A 1 137 ? -27 -7.141 2 1 39.34 137 SER A C 1
ATOM 1041 O O . SER A 1 137 ? -25.812 -7.301 1.709 1 39.34 137 SER A O 1
ATOM 1043 N N . PRO A 1 138 ? -27.906 -8.008 1.937 1 39.09 138 PRO A N 1
ATOM 1044 C CA . PRO A 1 138 ? -27.609 -9.102 1.005 1 39.09 138 PRO A CA 1
ATOM 1045 C C . PRO A 1 138 ? -26.969 -8.617 -0.292 1 39.09 138 PRO A C 1
ATOM 1047 O O . PRO A 1 138 ? -26.141 -9.312 -0.875 1 39.09 138 PRO A O 1
ATOM 1050 N N . ALA A 1 139 ? -27.203 -7.48 -0.682 1 36.38 139 ALA A N 1
ATOM 1051 C CA . ALA A 1 139 ? -26.672 -6.953 -1.931 1 36.38 139 ALA A CA 1
ATOM 1052 C C . ALA A 1 139 ? -25.188 -6.613 -1.785 1 36.38 139 ALA A C 1
ATOM 1054 O O . ALA A 1 139 ? -24.391 -6.898 -2.68 1 36.38 139 ALA A O 1
ATOM 1055 N N . TYR A 1 140 ? -24.703 -6.086 -0.713 1 41.66 140 TYR A N 1
ATOM 1056 C CA . TYR A 1 140 ? -23.281 -5.852 -0.489 1 41.66 140 TYR A CA 1
ATOM 1057 C C . TYR A 1 140 ? -22.531 -7.164 -0.296 1 41.66 140 TYR A C 1
ATOM 1059 O O . TYR A 1 140 ? -21.453 -7.363 -0.862 1 41.66 140 TYR A O 1
ATOM 1067 N N . ARG A 1 141 ? -23.094 -8.109 0.435 1 39.16 141 ARG A N 1
ATOM 1068 C CA . ARG A 1 141 ? -22.5 -9.43 0.579 1 39.16 141 ARG A CA 1
ATOM 1069 C C . ARG A 1 141 ? -22.344 -10.117 -0.776 1 39.16 141 ARG A C 1
ATOM 1071 O O . ARG A 1 141 ? -21.328 -10.742 -1.053 1 39.16 141 ARG A O 1
ATOM 1078 N N . ALA A 1 142 ? -23.297 -10.039 -1.495 1 38.34 142 ALA A N 1
ATOM 1079 C CA . ALA A 1 142 ? -23.25 -10.633 -2.83 1 38.34 142 ALA A CA 1
ATOM 1080 C C . ALA A 1 142 ? -22.156 -9.969 -3.676 1 38.34 142 ALA A C 1
ATOM 1082 O O . ALA A 1 142 ? -21.5 -10.633 -4.477 1 38.34 142 ALA A O 1
ATOM 1083 N N . VAL A 1 143 ? -21.891 -8.766 -3.471 1 39.56 143 VAL A N 1
ATOM 1084 C CA . VAL A 1 143 ? -20.859 -8.039 -4.219 1 39.56 143 VAL A CA 1
ATOM 1085 C C . VAL A 1 143 ? -19.484 -8.414 -3.697 1 39.56 143 VAL A C 1
ATOM 1087 O O . VAL A 1 143 ? -18.547 -8.641 -4.48 1 39.56 143 VAL A O 1
ATOM 1090 N N . ILE A 1 144 ? -19.406 -8.508 -2.42 1 44.19 144 ILE A N 1
ATOM 1091 C CA . ILE A 1 144 ? -18.094 -8.852 -1.877 1 44.19 144 ILE A CA 1
ATOM 1092 C C . ILE A 1 144 ? -17.828 -10.344 -2.055 1 44.19 144 ILE A C 1
ATOM 1094 O O . ILE A 1 144 ? -16.688 -10.766 -2.217 1 44.19 144 ILE A O 1
ATOM 1098 N N . ASP A 1 145 ? -18.844 -11.188 -2.025 1 41.69 145 ASP A N 1
ATOM 1099 C CA . ASP A 1 145 ? -18.688 -12.625 -2.213 1 41.69 145 ASP A CA 1
ATOM 1100 C C . ASP A 1 145 ? -18.531 -12.977 -3.689 1 41.69 145 ASP A C 1
ATOM 1102 O O . ASP A 1 145 ? -18.25 -14.125 -4.035 1 41.69 145 ASP A O 1
ATOM 1106 N N . ASP A 1 146 ? -18.875 -12.102 -4.5 1 36.91 146 ASP A N 1
ATOM 1107 C CA . ASP A 1 146 ? -18.656 -12.414 -5.91 1 36.91 146 ASP A CA 1
ATOM 1108 C C . ASP A 1 146 ? -17.172 -12.312 -6.273 1 36.91 146 ASP A C 1
ATOM 1110 O O . ASP A 1 146 ? -16.578 -11.242 -6.184 1 36.91 146 ASP A O 1
ATOM 1114 N N . PRO A 1 147 ? -16.516 -13.391 -6.5 1 37.62 147 PRO A N 1
ATOM 1115 C CA . PRO A 1 147 ? -15.078 -13.484 -6.754 1 37.62 147 PRO A CA 1
ATOM 1116 C C . PRO A 1 147 ? -14.609 -12.562 -7.879 1 37.62 147 PRO A C 1
ATOM 1118 O O . PRO A 1 147 ? -13.422 -12.25 -7.977 1 37.62 147 PRO A O 1
ATOM 1121 N N . LYS A 1 148 ? -15.547 -12.133 -8.656 1 34.25 148 LYS A N 1
ATOM 1122 C CA . LYS A 1 148 ? -15.203 -11.289 -9.797 1 34.25 148 LYS A CA 1
ATOM 1123 C C . LYS A 1 148 ? -15.172 -9.812 -9.398 1 34.25 148 LYS A C 1
ATOM 1125 O O . LYS A 1 148 ? -14.711 -8.969 -10.164 1 34.25 148 LYS A O 1
ATOM 1130 N N . ASN A 1 149 ? -15.812 -9.508 -8.367 1 33.34 149 ASN A N 1
ATOM 1131 C CA . ASN A 1 149 ? -15.875 -8.133 -7.898 1 33.34 149 ASN A CA 1
ATOM 1132 C C . ASN A 1 149 ? -14.664 -7.77 -7.047 1 33.34 149 ASN A C 1
ATOM 1134 O O . ASN A 1 149 ? -14.203 -8.578 -6.242 1 33.34 149 ASN A O 1
ATOM 1138 N N . ILE A 1 150 ? -14.031 -6.77 -7.504 1 34.69 150 ILE A N 1
ATOM 1139 C CA . ILE A 1 150 ? -12.789 -6.355 -6.855 1 34.69 150 ILE A CA 1
ATOM 1140 C C . ILE A 1 150 ? -13.023 -6.184 -5.355 1 34.69 150 ILE A C 1
ATOM 1142 O O . ILE A 1 150 ? -12.086 -6.281 -4.559 1 34.69 150 ILE A O 1
ATOM 1146 N N . TYR A 1 151 ? -14.234 -5.879 -5.008 1 39.75 151 TYR A N 1
ATOM 1147 C CA . TYR A 1 151 ? -14.531 -5.902 -3.578 1 39.75 151 TYR A CA 1
ATOM 1148 C C . TYR A 1 151 ? -14.469 -7.324 -3.031 1 39.75 151 TYR A C 1
ATOM 1150 O O . TYR A 1 151 ? -14.383 -7.523 -1.817 1 39.75 151 TYR A O 1
ATOM 1158 N N . SER A 1 152 ? -14.727 -8.18 -3.975 1 35.78 152 SER A N 1
ATOM 1159 C CA . SER A 1 152 ? -14.516 -9.555 -3.555 1 35.78 152 SER A CA 1
ATOM 1160 C C . SER A 1 152 ? -13.062 -9.789 -3.133 1 35.78 152 SER A C 1
ATOM 1162 O O . SER A 1 152 ? -12.766 -10.742 -2.418 1 35.78 152 SER A O 1
ATOM 1164 N N . ALA A 1 153 ? -12.367 -9.039 -3.861 1 34.12 153 ALA A N 1
ATOM 1165 C CA . ALA A 1 153 ? -10.961 -9.125 -3.492 1 34.12 153 ALA A CA 1
ATOM 1166 C C . ALA A 1 153 ? -10.703 -8.438 -2.154 1 34.12 153 ALA A C 1
ATOM 1168 O O . ALA A 1 153 ? -9.617 -8.562 -1.583 1 34.12 153 ALA A O 1
ATOM 1169 N N . PHE A 1 154 ? -11.594 -7.52 -1.779 1 36.19 154 PHE A N 1
ATOM 1170 C CA . PHE A 1 154 ? -11.586 -7.023 -0.407 1 36.19 154 PHE A CA 1
ATOM 1171 C C . PHE A 1 154 ? -12.133 -8.07 0.551 1 36.19 154 PHE A C 1
ATOM 1173 O O . PHE A 1 154 ? -13.117 -8.75 0.239 1 36.19 154 PHE A O 1
ATOM 1180 N N . GLN A 1 155 ? -11.344 -8.648 1.22 1 36.66 155 GLN A N 1
ATOM 1181 C CA . GLN A 1 155 ? -11.742 -9.719 2.123 1 36.66 155 GLN A CA 1
ATOM 1182 C C . GLN A 1 155 ? -13.047 -9.383 2.84 1 36.66 155 GLN A C 1
ATOM 1184 O O . GLN A 1 155 ? -13.211 -8.273 3.352 1 36.66 155 GLN A O 1
ATOM 1189 N N . LYS A 1 156 ? -14.062 -10.281 2.633 1 38.66 156 LYS A N 1
ATOM 1190 C CA . LYS A 1 156 ? -15.336 -10.25 3.334 1 38.66 156 LYS A CA 1
ATOM 1191 C C . LYS A 1 156 ? -15.141 -10.062 4.836 1 38.66 156 LYS A C 1
ATOM 1193 O O . LYS A 1 156 ? -14.328 -10.75 5.453 1 38.66 156 LYS A O 1
ATOM 1198 N N . PRO A 1 157 ? -15.656 -8.977 5.324 1 34.78 157 PRO A N 1
ATOM 1199 C CA . PRO A 1 157 ? -15.617 -8.984 6.789 1 34.78 157 PRO A CA 1
ATOM 1200 C C . PRO A 1 157 ? -16.219 -10.258 7.391 1 34.78 157 PRO A C 1
ATOM 1202 O O . PRO A 1 157 ? -17.094 -10.883 6.785 1 34.78 157 PRO A O 1
ATOM 1205 N N . GLU A 1 158 ? -15.508 -10.727 8.336 1 33.78 158 GLU A N 1
ATOM 1206 C CA . GLU A 1 158 ? -15.922 -11.984 8.953 1 33.78 158 GLU A CA 1
ATOM 1207 C C . GLU A 1 158 ? -17.438 -12.023 9.172 1 33.78 158 GLU A C 1
ATOM 1209 O O . GLU A 1 158 ? -18.062 -13.062 8.992 1 33.78 158 GLU A O 1
ATOM 1214 N N . TRP A 1 159 ? -17.969 -11.023 9.57 1 30.28 159 TRP A N 1
ATOM 1215 C CA . TRP A 1 159 ? -19.375 -11.117 9.891 1 30.28 159 TRP A CA 1
ATOM 1216 C C . TRP A 1 159 ? -20.203 -11.43 8.648 1 30.28 159 TRP A C 1
ATOM 1218 O O . TRP A 1 159 ? -21.375 -11.797 8.75 1 30.28 159 TRP A O 1
ATOM 1228 N N . MET A 1 160 ? -19.531 -11.156 7.625 1 32.56 160 MET A N 1
ATOM 1229 C CA . MET A 1 160 ? -20.266 -11.516 6.418 1 32.56 160 MET A CA 1
ATOM 1230 C C . MET A 1 160 ? -20.141 -13 6.121 1 32.56 160 MET A C 1
ATOM 1232 O O . MET A 1 160 ? -20.922 -13.555 5.336 1 32.56 160 MET A O 1
ATOM 1236 N N . THR A 1 161 ? -19.062 -13.453 6.461 1 31.86 161 THR A N 1
ATOM 1237 C CA . THR A 1 161 ? -18.938 -14.891 6.258 1 31.86 161 THR A CA 1
ATOM 1238 C C . THR A 1 161 ? -19.594 -15.656 7.406 1 31.86 161 THR A C 1
ATOM 1240 O O . THR A 1 161 ? -19.656 -16.891 7.383 1 31.86 161 THR A O 1
ATOM 1243 N N . ALA A 1 162 ? -19.859 -14.992 8.422 1 29.41 162 ALA A N 1
ATOM 1244 C CA . ALA A 1 162 ? -20.547 -15.75 9.477 1 29.41 162 ALA A CA 1
ATOM 1245 C C . ALA A 1 162 ? -21.969 -16.125 9.055 1 29.41 162 ALA A C 1
ATOM 1247 O O . ALA A 1 162 ? -22.797 -15.25 8.797 1 29.41 162 ALA A O 1
ATOM 1248 N N . THR A 1 163 ? -22.062 -16.953 8.094 1 27.08 163 THR A N 1
ATOM 1249 C CA . THR A 1 163 ? -23.359 -17.609 7.93 1 27.08 163 THR A CA 1
ATOM 1250 C C . THR A 1 163 ? -23.922 -18.016 9.281 1 27.08 163 THR A C 1
ATOM 1252 O O . THR A 1 163 ? -23.266 -18.688 10.078 1 27.08 163 THR A O 1
ATOM 1255 N N . PRO A 1 164 ? -25.094 -17.469 9.641 1 29.81 164 PRO A N 1
ATOM 1256 C CA . PRO A 1 164 ? -25.609 -18.281 10.742 1 29.81 164 PRO A CA 1
ATOM 1257 C C . PRO A 1 164 ? -25.672 -19.766 10.406 1 29.81 164 PRO A C 1
ATOM 1259 O O . PRO A 1 164 ? -25.828 -20.141 9.234 1 29.81 164 PRO A O 1
ATOM 1262 N N . MET B 1 1 ? -1.748 5.391 3.033 1 83.38 1 MET B N 1
ATOM 1263 C CA . MET B 1 1 ? -0.795 6.227 3.758 1 83.38 1 MET B CA 1
ATOM 1264 C C . MET B 1 1 ? -1.486 7.453 4.344 1 83.38 1 MET B C 1
ATOM 1266 O O . MET B 1 1 ? -2.432 7.98 3.758 1 83.38 1 MET B O 1
ATOM 1270 N N . GLY B 1 2 ? -1.064 7.762 5.562 1 90.12 2 GLY B N 1
ATOM 1271 C CA . GLY B 1 2 ? -1.64 8.945 6.18 1 90.12 2 GLY B CA 1
ATOM 1272 C C . GLY B 1 2 ? -0.595 9.922 6.684 1 90.12 2 GLY B C 1
ATOM 1273 O O . GLY B 1 2 ? 0.55 9.539 6.938 1 90.12 2 GLY B O 1
ATOM 1274 N N . PHE B 1 3 ? -1.063 11.203 6.664 1 96.69 3 PHE B N 1
ATOM 1275 C CA . PHE B 1 3 ? -0.313 12.227 7.383 1 96.69 3 PHE B CA 1
ATOM 1276 C C . PHE B 1 3 ? -0.766 12.305 8.836 1 96.69 3 PHE B C 1
ATOM 1278 O O . PHE B 1 3 ? -1.9 12.703 9.117 1 96.69 3 PHE B O 1
ATOM 1285 N N . TYR B 1 4 ? 0.161 11.961 9.758 1 97.25 4 TYR B N 1
ATOM 1286 C CA . TYR B 1 4 ? -0.157 11.961 11.188 1 97.25 4 TYR B CA 1
ATOM 1287 C C . TYR B 1 4 ? 0.622 13.047 11.922 1 97.25 4 TYR B C 1
ATOM 1289 O O . TYR B 1 4 ? 1.757 13.359 11.555 1 97.25 4 TYR B O 1
ATOM 1297 N N . SER B 1 5 ? 0.01 13.586 12.945 1 98.62 5 SER B N 1
ATOM 1298 C CA . SER B 1 5 ? 0.659 14.562 13.812 1 98.62 5 SER B CA 1
ATOM 1299 C C . SER B 1 5 ? 0.07 14.531 15.219 1 98.62 5 SER B C 1
ATOM 1301 O O . SER B 1 5 ? -1.124 14.273 15.398 1 98.62 5 SER B O 1
ATOM 1303 N N . ARG B 1 6 ? 0.932 14.773 16.203 1 97.94 6 ARG B N 1
ATOM 1304 C CA . ARG B 1 6 ? 0.486 14.992 17.578 1 97.94 6 ARG B CA 1
ATOM 1305 C C . ARG B 1 6 ? 0.574 16.469 17.953 1 97.94 6 ARG B C 1
ATOM 1307 O O . ARG B 1 6 ? 0.3 16.844 19.094 1 97.94 6 ARG B O 1
ATOM 1314 N N . LYS B 1 7 ? 0.977 17.328 17 1 98.25 7 LYS B N 1
ATOM 1315 C CA . LYS B 1 7 ? 1.286 18.719 17.312 1 98.25 7 LYS B CA 1
ATOM 1316 C C . LYS B 1 7 ? 0.321 19.672 16.609 1 98.25 7 LYS B C 1
ATOM 1318 O O . LYS B 1 7 ? 0.092 20.781 17.078 1 98.25 7 LYS B O 1
ATOM 1323 N N . ILE B 1 8 ? -0.172 19.266 15.477 1 98.44 8 ILE B N 1
ATOM 1324 C CA . ILE B 1 8 ? -1.104 20.109 14.742 1 98.44 8 ILE B CA 1
ATOM 1325 C C . ILE B 1 8 ? -2.357 19.312 14.391 1 98.44 8 ILE B C 1
ATOM 1327 O O . ILE B 1 8 ? -2.334 18.078 14.391 1 98.44 8 ILE B O 1
ATOM 1331 N N . LYS B 1 9 ? -3.494 20 13.992 1 95.94 9 LYS B N 1
ATOM 1332 C CA . LYS B 1 9 ? -4.762 19.375 13.625 1 95.94 9 LYS B CA 1
ATOM 1333 C C . LYS B 1 9 ? -5.074 19.594 12.148 1 95.94 9 LYS B C 1
ATOM 1335 O O . LYS B 1 9 ? -5.891 18.875 11.57 1 95.94 9 LYS B O 1
ATOM 1340 N N . ASN B 1 10 ? -4.406 20.672 11.641 1 96.56 10 ASN B N 1
ATOM 1341 C CA . ASN B 1 10 ? -4.613 21.047 10.25 1 96.56 10 ASN B CA 1
ATOM 1342 C C . ASN B 1 10 ? -3.295 21.375 9.555 1 96.56 10 ASN B C 1
ATOM 1344 O O . ASN B 1 10 ? -2.393 21.938 10.172 1 96.56 10 ASN B O 1
ATOM 1348 N N . LEU B 1 11 ? -3.328 21.094 8.234 1 98 11 LEU B N 1
ATOM 1349 C CA . LEU B 1 11 ? -2.088 21.297 7.492 1 98 11 LEU B CA 1
ATOM 1350 C C . LEU B 1 11 ? -1.748 22.781 7.398 1 98 11 LEU B C 1
ATOM 1352 O O . LEU B 1 11 ? -0.589 23.141 7.188 1 98 11 LEU B O 1
ATOM 1356 N N . ASP B 1 12 ? -2.74 23.609 7.52 1 97.25 12 ASP B N 1
ATOM 1357 C CA . ASP B 1 12 ? -2.514 25.047 7.453 1 97.25 12 ASP B CA 1
ATOM 1358 C C . ASP B 1 12 ? -1.663 25.531 8.625 1 97.25 12 ASP B C 1
ATOM 1360 O O . ASP B 1 12 ? -1.138 26.641 8.609 1 97.25 12 ASP B O 1
ATOM 1364 N N . GLU B 1 13 ? -1.503 24.656 9.633 1 98.5 13 GLU B N 1
ATOM 1365 C CA . GLU B 1 13 ? -0.729 25.016 10.82 1 98.5 13 GLU B CA 1
ATOM 1366 C C . GLU B 1 13 ? 0.76 24.766 10.602 1 98.5 13 GLU B C 1
ATOM 1368 O O . GLU B 1 13 ? 1.584 25.109 11.453 1 98.5 13 GLU B O 1
ATOM 1373 N N . LEU B 1 14 ? 1.124 24.25 9.492 1 98.69 14 LEU B N 1
ATOM 1374 C CA . LEU B 1 14 ? 2.529 24 9.18 1 98.69 14 LEU B CA 1
ATOM 1375 C C . LEU B 1 14 ? 3.297 25.312 9.062 1 98.69 14 LEU B C 1
ATOM 1377 O O . LEU B 1 14 ? 2.785 26.281 8.5 1 98.69 14 LEU B O 1
ATOM 1381 N N . LYS B 1 15 ? 4.496 25.234 9.547 1 98.25 15 LYS B N 1
ATOM 1382 C CA . LYS B 1 15 ? 5.375 26.406 9.531 1 98.25 15 LYS B CA 1
ATOM 1383 C C . LYS B 1 15 ? 6.676 26.109 8.789 1 98.25 15 LYS B C 1
ATOM 1385 O O . LYS B 1 15 ? 7 24.938 8.547 1 98.25 15 LYS B O 1
ATOM 1390 N N . LYS B 1 16 ? 7.301 27.234 8.492 1 98.19 16 LYS B N 1
ATOM 1391 C CA . LYS B 1 16 ? 8.609 27.094 7.852 1 98.19 16 LYS B CA 1
ATOM 1392 C C . LYS B 1 16 ? 9.562 26.281 8.719 1 98.19 16 LYS B C 1
ATOM 1394 O O . LYS B 1 16 ? 9.664 26.516 9.93 1 98.19 16 LYS B O 1
ATOM 1399 N N . GLY B 1 17 ? 10.164 25.328 8.07 1 98.19 17 GLY B N 1
ATOM 1400 C CA . GLY B 1 17 ? 11.188 24.562 8.766 1 98.19 17 GLY B CA 1
ATOM 1401 C C . GLY B 1 17 ? 10.641 23.359 9.508 1 98.19 17 GLY B C 1
ATOM 1402 O O . GLY B 1 17 ? 11.398 22.562 10.055 1 98.19 17 GLY B O 1
ATOM 1403 N N . ASP B 1 18 ? 9.352 23.156 9.523 1 98.75 18 ASP B N 1
ATOM 1404 C CA . ASP B 1 18 ? 8.758 22 10.172 1 98.75 18 ASP B CA 1
ATOM 1405 C C . ASP B 1 18 ? 9.281 20.703 9.562 1 98.75 18 ASP B C 1
ATOM 1407 O O . ASP B 1 18 ? 9.445 20.594 8.344 1 98.75 18 ASP B O 1
ATOM 1411 N N . ILE B 1 19 ? 9.5 19.719 10.445 1 98.88 19 ILE B N 1
ATOM 1412 C CA . ILE B 1 19 ? 10.078 18.453 10.031 1 98.88 19 ILE B CA 1
ATOM 1413 C C . ILE B 1 19 ? 8.977 17.422 9.812 1 98.88 19 ILE B C 1
ATOM 1415 O O . ILE B 1 19 ? 8.125 17.219 10.68 1 98.88 19 ILE B O 1
ATOM 1419 N N . ILE B 1 20 ? 8.977 16.812 8.664 1 98.94 20 ILE B N 1
ATOM 1420 C CA . ILE B 1 20 ? 8.094 15.703 8.32 1 98.94 20 ILE B CA 1
ATOM 1421 C C . ILE B 1 20 ? 8.93 14.461 8.016 1 98.94 20 ILE B C 1
ATOM 1423 O O . ILE B 1 20 ? 9.836 14.5 7.18 1 98.94 20 ILE B O 1
ATOM 1427 N N . THR B 1 21 ? 8.648 13.328 8.727 1 98.94 21 THR B N 1
ATOM 1428 C CA . THR B 1 21 ? 9.344 12.086 8.43 1 98.94 21 THR B CA 1
ATOM 1429 C C . THR B 1 21 ? 8.531 11.227 7.465 1 98.94 21 THR B C 1
ATOM 1431 O O . THR B 1 21 ? 7.301 11.281 7.461 1 98.94 21 THR B O 1
ATOM 1434 N N . LEU B 1 22 ? 9.234 10.516 6.559 1 98.69 22 LEU B N 1
ATOM 1435 C CA . LEU B 1 22 ? 8.664 9.602 5.578 1 98.69 22 LEU B CA 1
ATOM 1436 C C . LEU B 1 22 ? 9.602 8.43 5.305 1 98.69 22 LEU B C 1
ATOM 1438 O O . LEU B 1 22 ? 10.742 8.422 5.773 1 98.69 22 LEU B O 1
ATOM 1442 N N . SER B 1 23 ? 9.117 7.484 4.559 1 98.12 23 SER B N 1
ATOM 1443 C CA . SER B 1 23 ? 9.883 6.258 4.355 1 98.12 23 SER B CA 1
ATOM 1444 C C . SER B 1 23 ? 11.125 6.516 3.51 1 98.12 23 SER B C 1
ATOM 1446 O O . SER B 1 23 ? 11.078 7.27 2.535 1 98.12 23 SER B O 1
ATOM 1448 N N . ASN B 1 24 ? 12.242 5.82 3.912 1 98 24 ASN B N 1
ATOM 1449 C CA . ASN B 1 24 ? 13.477 5.988 3.154 1 98 24 ASN B CA 1
ATOM 1450 C C . ASN B 1 24 ? 13.602 4.945 2.049 1 98 24 ASN B C 1
ATOM 1452 O O . ASN B 1 24 ? 14.562 4.965 1.277 1 98 24 ASN B O 1
ATOM 1456 N N . ASP B 1 25 ? 12.68 3.975 1.97 1 96.56 25 ASP B N 1
ATOM 1457 C CA . ASP B 1 25 ? 12.773 3.057 0.838 1 96.56 25 ASP B CA 1
ATOM 1458 C C . ASP B 1 25 ? 12.211 3.693 -0.431 1 96.56 25 ASP B C 1
ATOM 1460 O O . ASP B 1 25 ? 11.281 4.5 -0.368 1 96.56 25 ASP B O 1
ATOM 1464 N N . PRO B 1 26 ? 12.727 3.352 -1.581 1 96.06 26 PRO B N 1
ATOM 1465 C CA . PRO B 1 26 ? 12.445 4.109 -2.803 1 96.06 26 PRO B CA 1
ATOM 1466 C C . PRO B 1 26 ? 10.953 4.129 -3.15 1 96.06 26 PRO B C 1
ATOM 1468 O O . PRO B 1 26 ? 10.422 5.18 -3.521 1 96.06 26 PRO B O 1
ATOM 1471 N N . THR B 1 27 ? 10.281 3.002 -2.988 1 93.19 27 THR B N 1
ATOM 1472 C CA . THR B 1 27 ? 8.875 2.91 -3.379 1 93.19 27 THR B CA 1
ATOM 1473 C C . THR B 1 27 ? 8 3.777 -2.475 1 93.19 27 THR B C 1
ATOM 1475 O O . THR B 1 27 ? 7.203 4.578 -2.959 1 93.19 27 THR B O 1
ATOM 1478 N N . ASN B 1 28 ? 8.227 3.682 -1.207 1 93.88 28 ASN B N 1
ATOM 1479 C CA . ASN B 1 28 ? 7.391 4.418 -0.264 1 93.88 28 ASN B CA 1
ATOM 1480 C C . ASN B 1 28 ? 7.832 5.875 -0.145 1 93.88 28 ASN B C 1
ATOM 1482 O O . ASN B 1 28 ? 7.023 6.75 0.168 1 93.88 28 ASN B O 1
ATOM 1486 N N . LEU B 1 29 ? 9.141 6.184 -0.439 1 97.5 29 LEU B N 1
ATOM 1487 C CA . LEU B 1 29 ? 9.578 7.574 -0.537 1 97.5 29 LEU B CA 1
ATOM 1488 C C . LEU B 1 29 ? 8.852 8.297 -1.667 1 97.5 29 LEU B C 1
ATOM 1490 O O . LEU B 1 29 ? 8.289 9.367 -1.46 1 97.5 29 LEU B O 1
ATOM 1494 N N . ALA B 1 30 ? 8.852 7.684 -2.82 1 94.62 30 ALA B N 1
ATOM 1495 C CA . ALA B 1 30 ? 8.18 8.281 -3.973 1 94.62 30 ALA B CA 1
ATOM 1496 C C . ALA B 1 30 ? 6.688 8.453 -3.711 1 94.62 30 ALA B C 1
ATOM 1498 O O . ALA B 1 30 ? 6.109 9.492 -4.043 1 94.62 30 ALA B O 1
ATOM 1499 N N . ARG B 1 31 ? 6.062 7.449 -3.092 1 92.19 31 ARG B N 1
ATOM 1500 C CA . ARG B 1 31 ? 4.648 7.496 -2.73 1 92.19 31 ARG B CA 1
ATOM 1501 C C . ARG B 1 31 ? 4.367 8.633 -1.757 1 92.19 31 ARG B C 1
ATOM 1503 O O . ARG B 1 31 ? 3.402 9.383 -1.929 1 92.19 31 ARG B O 1
ATOM 1510 N N . GLY B 1 32 ? 5.238 8.758 -0.805 1 95.12 32 GLY B N 1
ATOM 1511 C CA . GLY B 1 32 ? 5.105 9.844 0.152 1 95.12 32 GLY B CA 1
ATOM 1512 C C . GLY B 1 32 ? 5.219 11.219 -0.483 1 95.12 32 GLY B C 1
ATOM 1513 O O . GLY B 1 32 ? 4.434 12.117 -0.177 1 95.12 32 GLY B O 1
ATOM 1514 N N . LEU B 1 33 ? 6.203 11.367 -1.396 1 97.5 33 LEU B N 1
ATOM 1515 C CA . LEU B 1 33 ? 6.391 12.641 -2.076 1 97.5 33 LEU B CA 1
ATOM 1516 C C . LEU B 1 33 ? 5.184 12.977 -2.951 1 97.5 33 LEU B C 1
ATOM 1518 O O . LEU B 1 33 ? 4.734 14.125 -2.984 1 97.5 33 LEU B O 1
ATOM 1522 N N . ARG B 1 34 ? 4.605 12.008 -3.596 1 93.38 34 ARG B N 1
ATOM 1523 C CA . ARG B 1 34 ? 3.408 12.234 -4.398 1 93.38 34 ARG B CA 1
ATOM 1524 C C . ARG B 1 34 ? 2.221 12.602 -3.514 1 93.38 34 ARG B C 1
ATOM 1526 O O . ARG B 1 34 ? 1.398 13.445 -3.889 1 93.38 34 ARG B O 1
ATOM 1533 N N . PHE B 1 35 ? 2.135 11.961 -2.359 1 93.25 35 PHE B N 1
ATOM 1534 C CA . PHE B 1 35 ? 1.097 12.289 -1.389 1 93.25 35 PHE B CA 1
ATOM 1535 C C . PHE B 1 35 ? 1.229 13.734 -0.926 1 93.25 35 PHE B C 1
ATOM 1537 O O . PHE B 1 35 ? 0.254 14.484 -0.94 1 93.25 35 PHE B O 1
ATOM 1544 N N . LEU B 1 36 ? 2.48 14.188 -0.626 1 97.88 36 LEU B N 1
ATOM 1545 C CA . LEU B 1 36 ? 2.732 15.57 -0.241 1 97.88 36 LEU B CA 1
ATOM 1546 C C . LEU B 1 36 ? 2.357 16.516 -1.369 1 97.88 36 LEU B C 1
ATOM 1548 O O . LEU B 1 36 ? 1.803 17.594 -1.122 1 97.88 36 LEU B O 1
ATOM 1552 N N . GLN B 1 37 ? 2.662 16.125 -2.592 1 96.88 37 GLN B N 1
ATOM 1553 C CA . GLN B 1 37 ? 2.281 16.938 -3.748 1 96.88 37 GLN B CA 1
ATOM 1554 C C . GLN B 1 37 ? 0.764 17.031 -3.869 1 96.88 37 GLN B C 1
ATOM 1556 O O . GLN B 1 37 ? 0.231 18.109 -4.141 1 96.88 37 GLN B O 1
ATOM 1561 N N . SER B 1 38 ? 0.072 15.945 -3.637 1 91.44 38 SER B N 1
ATOM 1562 C CA . SER B 1 38 ? -1.385 15.945 -3.723 1 91.44 38 SER B CA 1
ATOM 1563 C C . SER B 1 38 ? -2.004 16.844 -2.662 1 91.44 38 SER B C 1
ATOM 1565 O O . SER B 1 38 ? -3.133 17.312 -2.82 1 91.44 38 SER B O 1
ATOM 1567 N N . LEU B 1 39 ? -1.279 17.078 -1.604 1 94.38 39 LEU B N 1
ATOM 1568 C CA . LEU B 1 39 ? -1.738 17.938 -0.513 1 94.38 39 LEU B CA 1
ATOM 1569 C C . LEU B 1 39 ? -1.361 19.391 -0.767 1 94.38 39 LEU B C 1
ATOM 1571 O O . LEU B 1 39 ? -1.666 20.266 0.047 1 94.38 39 LEU B O 1
ATOM 1575 N N . GLY B 1 40 ? -0.661 19.594 -1.839 1 96.94 40 GLY B N 1
ATOM 1576 C CA . GLY B 1 40 ? -0.27 20.953 -2.199 1 96.94 40 GLY B CA 1
ATOM 1577 C C . GLY B 1 40 ? 0.921 21.453 -1.407 1 96.94 40 GLY B C 1
ATOM 1578 O O . GLY B 1 40 ? 1.173 22.656 -1.36 1 96.94 40 GLY B O 1
ATOM 1579 N N . LEU B 1 41 ? 1.651 20.594 -0.778 1 98.44 41 LEU B N 1
ATOM 1580 C CA . LEU B 1 41 ? 2.736 21.016 0.101 1 98.44 41 LEU B CA 1
ATOM 1581 C C . LEU B 1 41 ? 4.043 21.141 -0.673 1 98.44 41 LEU B C 1
ATOM 1583 O O . LEU B 1 41 ? 4.906 21.953 -0.316 1 98.44 41 LEU B O 1
ATOM 1587 N N . ILE B 1 42 ? 4.172 20.344 -1.688 1 98.69 42 ILE B N 1
ATOM 1588 C CA . ILE B 1 42 ? 5.32 20.406 -2.582 1 98.69 42 ILE B CA 1
ATOM 1589 C C . ILE B 1 42 ? 4.875 20.141 -4.02 1 98.69 42 ILE B C 1
ATOM 1591 O O . ILE B 1 42 ? 3.721 19.781 -4.258 1 98.69 42 ILE B O 1
ATOM 1595 N N . THR B 1 43 ? 5.797 20.422 -4.957 1 97.88 43 THR B N 1
ATOM 1596 C CA . THR B 1 43 ? 5.668 19.891 -6.312 1 97.88 43 THR B CA 1
ATOM 1597 C C . THR B 1 43 ? 6.898 19.078 -6.695 1 97.88 43 THR B C 1
ATOM 1599 O O . THR B 1 43 ? 7.973 19.266 -6.117 1 97.88 43 THR B O 1
ATOM 1602 N N . ILE B 1 44 ? 6.695 18.172 -7.598 1 97.56 44 ILE B N 1
ATOM 1603 C CA . ILE B 1 44 ? 7.754 17.312 -8.117 1 97.56 44 ILE B CA 1
ATOM 1604 C C . ILE B 1 44 ? 8.07 17.703 -9.562 1 97.56 44 ILE B C 1
ATOM 1606 O O . ILE B 1 44 ? 7.18 18.094 -10.312 1 97.56 44 ILE B O 1
ATOM 1610 N N . LYS B 1 45 ? 9.305 17.578 -9.836 1 97.62 45 LYS B N 1
ATOM 1611 C CA . LYS B 1 45 ? 9.727 17.906 -11.195 1 97.62 45 LYS B CA 1
ATOM 1612 C C . LYS B 1 45 ? 8.898 17.141 -12.227 1 97.62 45 LYS B C 1
ATOM 1614 O O . LYS B 1 45 ? 8.594 15.961 -12.039 1 97.62 45 LYS B O 1
ATOM 1619 N N . ASP B 1 46 ? 8.578 17.734 -13.352 1 93.06 46 ASP B N 1
ATOM 1620 C CA . ASP B 1 46 ? 7.66 17.188 -14.352 1 93.06 46 ASP B CA 1
ATOM 1621 C C . ASP B 1 46 ? 8.352 16.141 -15.211 1 93.06 46 ASP B C 1
ATOM 1623 O O . ASP B 1 46 ? 7.68 15.305 -15.836 1 93.06 46 ASP B O 1
ATOM 1627 N N . ASN B 1 47 ? 9.625 16.078 -15.273 1 92.69 47 ASN B N 1
ATOM 1628 C CA . ASN B 1 47 ? 10.344 15.219 -16.219 1 92.69 47 ASN B CA 1
ATOM 1629 C C . ASN B 1 47 ? 10.82 13.93 -15.562 1 92.69 47 ASN B C 1
ATOM 1631 O O . ASN B 1 47 ? 11.711 13.258 -16.078 1 92.69 47 ASN B O 1
ATOM 1635 N N . ILE B 1 48 ? 10.234 13.672 -14.445 1 90.56 48 ILE B N 1
ATOM 1636 C CA . ILE B 1 48 ? 10.648 12.438 -13.789 1 90.56 48 ILE B CA 1
ATOM 1637 C C . ILE B 1 48 ? 9.461 11.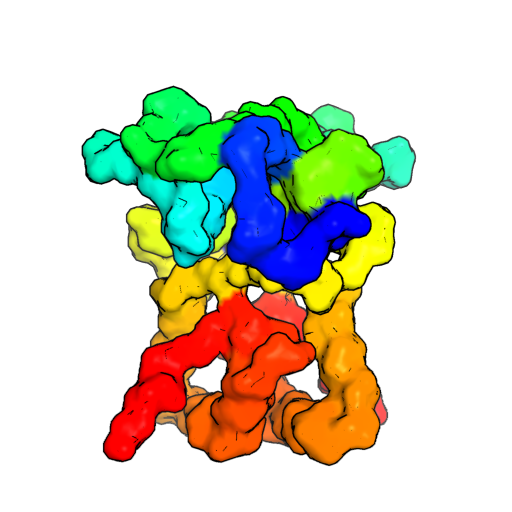484 -13.672 1 90.56 48 ILE B C 1
ATOM 1639 O O . ILE B 1 48 ? 8.312 11.914 -13.664 1 90.56 48 ILE B O 1
ATOM 1643 N N . ASP B 1 49 ? 9.758 10.195 -13.672 1 86.94 49 ASP B N 1
ATOM 1644 C CA . ASP B 1 49 ? 8.781 9.188 -13.273 1 86.94 49 ASP B CA 1
ATOM 1645 C C . ASP B 1 49 ? 8.383 9.352 -11.812 1 86.94 49 ASP B C 1
ATOM 1647 O O . ASP B 1 49 ? 9.211 9.18 -10.914 1 86.94 49 ASP B O 1
ATOM 1651 N N . PRO B 1 50 ? 7.105 9.664 -11.547 1 85.19 50 PRO B N 1
ATOM 1652 C CA . PRO B 1 50 ? 6.691 9.938 -10.172 1 85.19 50 PRO B CA 1
ATOM 1653 C C . PRO B 1 50 ? 6.891 8.742 -9.242 1 85.19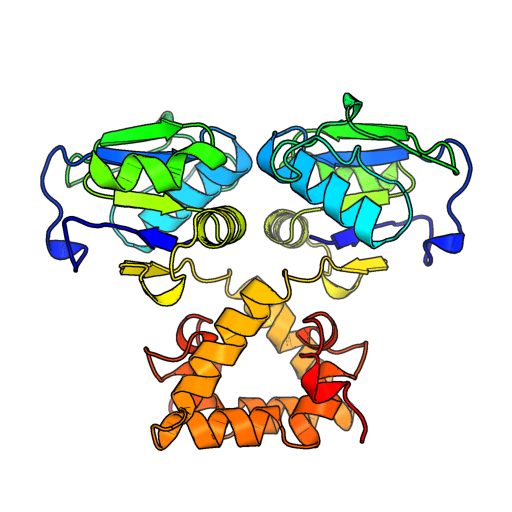 50 PRO B C 1
ATOM 1655 O O . PRO B 1 50 ? 7.02 8.914 -8.031 1 85.19 50 PRO B O 1
ATOM 1658 N N . THR B 1 51 ? 6.922 7.566 -9.781 1 85.81 51 THR B N 1
ATOM 1659 C CA . THR B 1 51 ? 7.074 6.371 -8.961 1 85.81 51 THR B CA 1
ATOM 1660 C C . THR B 1 51 ? 8.523 6.195 -8.523 1 85.81 51 THR B C 1
ATOM 1662 O O . THR B 1 51 ? 8.828 5.34 -7.691 1 85.81 51 THR B O 1
ATOM 1665 N N . LYS B 1 52 ? 9.406 7.098 -9.023 1 90.56 52 LYS B N 1
ATOM 1666 C CA . LYS B 1 52 ? 10.828 7.035 -8.695 1 90.56 52 LYS B CA 1
ATOM 1667 C C . LYS B 1 52 ? 11.297 8.328 -8.039 1 90.56 52 LYS B C 1
ATOM 1669 O O . LYS B 1 52 ? 12.5 8.547 -7.879 1 90.56 52 LYS B O 1
ATOM 1674 N N . ALA B 1 53 ? 10.375 9.18 -7.742 1 94.62 53 ALA B N 1
ATOM 1675 C CA . ALA B 1 53 ? 10.711 10.492 -7.195 1 94.62 53 ALA B CA 1
ATOM 1676 C C . ALA B 1 53 ? 11.461 10.359 -5.871 1 94.62 53 ALA B C 1
ATOM 1678 O O . ALA B 1 53 ? 11.125 9.508 -5.043 1 94.62 53 ALA B O 1
ATOM 1679 N N . SER B 1 54 ? 12.531 11.172 -5.695 1 97.19 54 SER B N 1
ATOM 1680 C CA . SER B 1 54 ? 13.25 11.344 -4.441 1 97.19 54 SER B CA 1
ATOM 1681 C C . SER B 1 54 ? 13.234 12.805 -3.99 1 97.19 54 SER B C 1
ATOM 1683 O O . SER B 1 54 ? 12.625 13.656 -4.645 1 97.19 54 SER B O 1
ATOM 1685 N N . GLU B 1 55 ? 13.914 13.047 -2.879 1 97.75 55 GLU B N 1
ATOM 1686 C CA . GLU B 1 55 ? 13.945 14.398 -2.34 1 97.75 55 GLU B CA 1
ATOM 1687 C C . GLU B 1 55 ? 14.562 15.375 -3.334 1 97.75 55 GLU B C 1
ATOM 1689 O O . GLU B 1 55 ? 14.188 16.547 -3.369 1 97.75 55 GLU B O 1
ATOM 1694 N N . ARG B 1 56 ? 15.492 14.836 -4.117 1 97.06 56 ARG B N 1
ATOM 1695 C CA . ARG B 1 56 ? 16.188 15.695 -5.074 1 97.06 56 ARG B CA 1
ATOM 1696 C C . ARG B 1 56 ? 15.25 16.109 -6.203 1 97.06 56 ARG B C 1
ATOM 1698 O O . ARG B 1 56 ? 15.562 17.031 -6.973 1 97.06 56 ARG B O 1
ATOM 1705 N N . ASP B 1 57 ? 14.117 15.531 -6.324 1 98.06 57 ASP B N 1
ATOM 1706 C CA . ASP B 1 57 ? 13.195 15.773 -7.426 1 98.06 57 ASP B CA 1
ATOM 1707 C C . ASP B 1 57 ? 12.094 16.75 -7.008 1 98.06 57 ASP B C 1
ATOM 1709 O O . ASP B 1 57 ? 11.148 16.984 -7.766 1 98.06 57 ASP B O 1
ATOM 1713 N N . ILE B 1 58 ? 12.203 17.297 -5.805 1 98.38 58 ILE B N 1
ATOM 1714 C CA . ILE B 1 58 ? 11.266 18.328 -5.363 1 98.38 58 ILE B CA 1
ATOM 1715 C C . ILE B 1 58 ? 11.523 19.625 -6.129 1 98.38 58 ILE B C 1
ATOM 1717 O O . ILE B 1 58 ? 12.633 20.156 -6.109 1 98.38 58 ILE B O 1
ATOM 1721 N N . ALA B 1 59 ? 10.508 20.062 -6.809 1 98.44 59 ALA B N 1
ATOM 1722 C CA . ALA B 1 59 ? 10.609 21.281 -7.617 1 98.44 59 ALA B CA 1
ATOM 1723 C C . ALA B 1 59 ? 10.305 22.516 -6.781 1 98.44 59 ALA B C 1
ATOM 1725 O O . ALA B 1 59 ? 10.984 23.547 -6.898 1 98.44 59 ALA B O 1
ATOM 1726 N N . SER B 1 60 ? 9.234 22.469 -6.02 1 98.56 60 SER B N 1
ATOM 1727 C CA . SER B 1 60 ? 8.875 23.578 -5.141 1 98.56 60 SER B CA 1
ATOM 1728 C C . SER B 1 60 ? 8.547 23.094 -3.736 1 98.56 60 SER B C 1
ATOM 1730 O O . SER B 1 60 ? 8.016 22 -3.564 1 98.56 60 SER B O 1
ATOM 1732 N N . ASN B 1 61 ? 8.891 23.781 -2.797 1 98.5 61 ASN B N 1
ATOM 1733 C CA . ASN B 1 61 ? 8.648 23.625 -1.367 1 98.5 61 ASN B CA 1
ATOM 1734 C C . ASN B 1 61 ? 8.414 24.969 -0.686 1 98.5 61 ASN B C 1
ATOM 1736 O O . ASN B 1 61 ? 9.273 25.453 0.066 1 98.5 61 ASN B O 1
ATOM 1740 N N . PRO B 1 62 ? 7.281 25.547 -0.948 1 98.25 62 PRO B N 1
ATOM 1741 C CA . PRO B 1 62 ? 7.047 26.938 -0.576 1 98.25 62 PRO B CA 1
ATOM 1742 C C . PRO B 1 62 ? 7.109 27.172 0.932 1 98.25 62 PRO B C 1
ATOM 1744 O O . PRO B 1 62 ? 7.434 28.266 1.381 1 98.25 62 PRO B O 1
ATOM 1747 N N . LYS B 1 63 ? 6.844 26.156 1.761 1 97.81 63 LYS B N 1
ATOM 1748 C CA . LYS B 1 63 ? 6.867 26.328 3.211 1 97.81 63 LYS B CA 1
ATOM 1749 C C . LYS B 1 63 ? 8.234 25.969 3.783 1 97.81 63 LYS B C 1
ATOM 1751 O O . LYS B 1 63 ? 8.445 26.047 4.996 1 97.81 63 LYS B O 1
ATOM 1756 N N . GLY B 1 64 ? 9.078 25.531 2.928 1 98.38 64 GLY B N 1
ATOM 1757 C CA . GLY B 1 64 ? 10.406 25.172 3.393 1 98.38 64 GLY B CA 1
ATOM 1758 C C . GLY B 1 64 ? 10.398 24.031 4.395 1 98.38 64 GLY B C 1
ATOM 1759 O O . GLY B 1 64 ? 11.141 24.062 5.375 1 98.38 64 GLY B O 1
ATOM 1760 N N . LEU B 1 65 ? 9.57 23.109 4.184 1 98.81 65 LEU B N 1
ATOM 1761 C CA . LEU B 1 65 ? 9.492 21.938 5.055 1 98.81 65 LEU B CA 1
ATOM 1762 C C . LEU B 1 65 ? 10.75 21.094 4.938 1 98.81 65 LEU B C 1
ATOM 1764 O O . LEU B 1 65 ? 11.398 21.078 3.889 1 98.81 65 LEU B O 1
ATOM 1768 N N . VAL B 1 66 ? 11.094 20.438 6.047 1 98.81 66 VAL B N 1
ATOM 1769 C CA . VAL B 1 66 ? 12.242 19.547 6.078 1 98.81 66 VAL B CA 1
ATOM 1770 C C . VAL B 1 66 ? 11.766 18.094 6.078 1 98.81 66 VAL B C 1
ATOM 1772 O O . VAL B 1 66 ? 11.008 17.672 6.961 1 98.81 66 VAL B O 1
ATOM 1775 N N . PHE B 1 67 ? 12.172 17.375 5.066 1 98.88 67 PHE B N 1
ATOM 1776 C CA . PHE B 1 67 ? 11.797 15.961 4.961 1 98.88 67 PHE B CA 1
ATOM 1777 C C . PHE B 1 67 ? 12.938 15.062 5.426 1 98.88 67 PHE B C 1
ATOM 1779 O O . PHE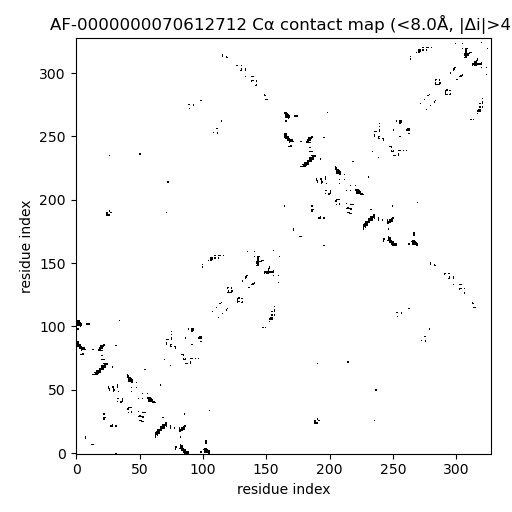 B 1 67 ? 14.062 15.18 4.945 1 98.88 67 PHE B O 1
ATOM 1786 N N . LYS B 1 68 ? 12.625 14.164 6.355 1 98.69 68 LYS B N 1
ATOM 1787 C CA . LYS B 1 68 ? 13.609 13.242 6.906 1 98.69 68 LYS B CA 1
ATOM 1788 C C . LYS B 1 68 ? 13.219 11.797 6.625 1 98.69 68 LYS B C 1
ATOM 1790 O O . LYS B 1 68 ? 12.352 11.242 7.297 1 98.69 68 LYS B O 1
ATOM 1795 N N . PRO B 1 69 ? 13.891 11.211 5.621 1 98.62 69 PRO B N 1
ATOM 1796 C CA . PRO B 1 69 ? 13.625 9.797 5.352 1 98.62 69 PRO B CA 1
ATOM 1797 C C . PRO B 1 69 ? 14.141 8.875 6.449 1 98.62 69 PRO B C 1
ATOM 1799 O O . PRO B 1 69 ? 15.273 9.047 6.922 1 98.62 69 PRO B O 1
ATOM 1802 N N . LEU B 1 70 ? 13.273 7.926 6.906 1 98.5 70 LEU B N 1
ATOM 1803 C CA . LEU B 1 70 ? 13.609 6.93 7.918 1 98.5 70 LEU B CA 1
ATOM 1804 C C . LEU B 1 70 ? 13.039 5.566 7.547 1 98.5 70 LEU B C 1
ATOM 1806 O O . LEU B 1 70 ? 12.242 5.453 6.609 1 98.5 70 LEU B O 1
ATOM 1810 N N . GLU B 1 71 ? 13.531 4.57 8.258 1 97.44 71 GLU B N 1
ATOM 1811 C CA . GLU B 1 71 ? 12.914 3.26 8.102 1 97.44 71 GLU B CA 1
ATOM 1812 C C . GLU B 1 71 ? 11.422 3.309 8.438 1 97.44 71 GLU B C 1
ATOM 1814 O O . GLU B 1 71 ? 11.031 3.867 9.461 1 97.44 71 GLU B O 1
ATOM 1819 N N . ALA B 1 72 ? 10.586 2.701 7.574 1 94.56 72 ALA B N 1
ATOM 1820 C CA . ALA B 1 72 ? 9.133 2.811 7.656 1 94.56 72 ALA B CA 1
ATOM 1821 C C . ALA B 1 72 ? 8.633 2.455 9.055 1 94.56 72 ALA B C 1
ATOM 1823 O O . ALA B 1 72 ? 7.777 3.143 9.609 1 94.56 72 ALA B O 1
ATOM 1824 N N . ALA B 1 73 ? 9.234 1.437 9.633 1 92.19 73 ALA B N 1
ATOM 1825 C CA . ALA B 1 73 ? 8.781 0.943 10.93 1 92.19 73 ALA B CA 1
ATOM 1826 C C . ALA B 1 73 ? 9.016 1.977 12.023 1 92.19 73 ALA B C 1
ATOM 1828 O O . ALA B 1 73 ? 8.398 1.916 13.094 1 92.19 73 ALA B O 1
ATOM 1829 N N . GLN B 1 74 ? 9.883 2.916 11.789 1 97.25 74 GLN B N 1
ATOM 1830 C CA . GLN B 1 74 ? 10.258 3.904 12.789 1 97.25 74 GLN B CA 1
ATOM 1831 C C . GLN B 1 74 ? 9.344 5.121 12.734 1 97.25 74 GLN B C 1
ATOM 1833 O O . GLN B 1 74 ? 9.328 5.941 13.656 1 97.25 74 GLN B O 1
ATOM 1838 N N . LEU B 1 75 ? 8.594 5.305 11.766 1 98.31 75 LEU B N 1
ATOM 1839 C CA . LEU B 1 75 ? 7.902 6.555 11.477 1 98.31 75 LEU B CA 1
ATOM 1840 C C . LEU B 1 75 ? 6.867 6.867 12.555 1 98.31 75 LEU B C 1
ATOM 1842 O O . LEU B 1 75 ? 6.789 8 13.039 1 98.31 75 LEU B O 1
ATOM 1846 N N . PRO B 1 76 ? 6.066 5.895 13.008 1 95.94 76 PRO B N 1
ATOM 1847 C CA . PRO B 1 76 ? 5.094 6.223 14.047 1 95.94 76 PRO B CA 1
ATOM 1848 C C . PRO B 1 76 ? 5.746 6.785 15.312 1 95.94 76 PRO B C 1
ATOM 1850 O O . PRO B 1 76 ? 5.199 7.691 15.945 1 95.94 76 PRO B O 1
ATOM 1853 N N . ARG B 1 77 ? 6.883 6.359 15.594 1 97.19 77 ARG B N 1
ATOM 1854 C CA . ARG B 1 77 ? 7.543 6.75 16.844 1 97.19 77 ARG B CA 1
ATOM 1855 C C . ARG B 1 77 ? 8.086 8.172 16.734 1 97.19 77 ARG B C 1
ATOM 1857 O O . ARG B 1 77 ? 8.352 8.812 17.766 1 97.19 77 ARG B O 1
ATOM 1864 N N . THR B 1 78 ? 8.281 8.656 15.578 1 98.56 78 THR B N 1
ATOM 1865 C CA . THR B 1 78 ? 8.844 9.984 15.414 1 98.56 78 THR B CA 1
ATOM 1866 C C . THR B 1 78 ? 7.816 11.062 15.75 1 98.56 78 THR B C 1
ATOM 1868 O O . THR B 1 78 ? 8.164 12.234 15.914 1 98.56 78 THR B O 1
ATOM 1871 N N . LEU B 1 79 ? 6.555 10.695 15.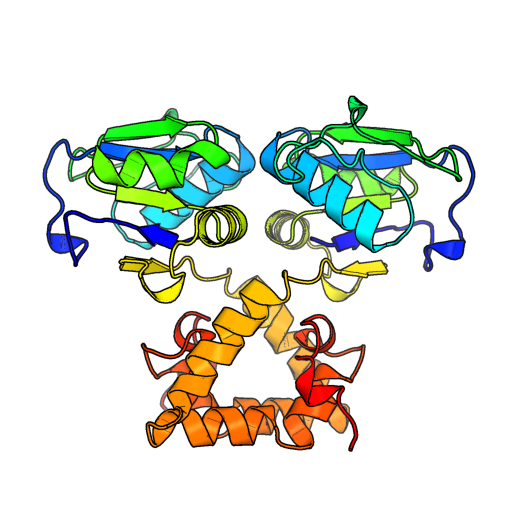891 1 98.38 79 LEU B N 1
ATOM 1872 C CA . LEU B 1 79 ? 5.453 11.648 16.016 1 98.38 79 LEU B CA 1
ATOM 1873 C C . LEU B 1 79 ? 5.613 12.492 17.281 1 98.38 79 LEU B C 1
ATOM 1875 O O . LEU B 1 79 ? 5.062 13.594 17.359 1 98.38 79 LEU B O 1
ATOM 1879 N N . ASP B 1 80 ? 6.398 12.023 18.188 1 97.56 80 ASP B N 1
ATOM 1880 C CA . ASP B 1 80 ? 6.617 12.789 19.422 1 97.56 80 ASP B CA 1
ATOM 1881 C C . ASP B 1 80 ? 7.621 13.914 19.188 1 97.56 80 ASP B C 1
ATOM 1883 O O . ASP B 1 80 ? 7.629 14.906 19.938 1 97.56 80 ASP B O 1
ATOM 1887 N N . GLY B 1 81 ? 8.391 13.773 18.156 1 98.31 81 GLY B N 1
ATOM 1888 C CA . GLY B 1 81 ? 9.516 14.688 18.016 1 98.31 81 GLY B CA 1
ATOM 1889 C C . GLY B 1 81 ? 9.406 15.57 16.781 1 98.31 81 GLY B C 1
ATOM 1890 O O . GLY B 1 81 ? 10.156 16.547 16.641 1 98.31 81 GLY B O 1
ATOM 1891 N N . VAL B 1 82 ? 8.562 15.281 15.961 1 98.75 82 VAL B N 1
ATOM 1892 C CA . VAL B 1 82 ? 8.445 16.031 14.719 1 98.75 82 VAL B CA 1
ATOM 1893 C C . VAL B 1 82 ? 7.031 16.594 14.586 1 98.75 82 VAL B C 1
ATOM 1895 O O . VAL B 1 82 ? 6.148 16.266 15.383 1 98.75 82 VAL B O 1
ATOM 1898 N N . ILE B 1 83 ? 6.801 17.531 13.523 1 98.69 83 ILE B N 1
ATOM 1899 C CA . ILE B 1 83 ? 5.492 18.141 13.32 1 98.69 83 ILE B CA 1
ATOM 1900 C C . ILE B 1 83 ? 4.527 17.125 12.727 1 98.69 83 ILE B C 1
ATOM 1902 O O . ILE B 1 83 ? 3.322 17.172 12.992 1 98.69 83 ILE B O 1
ATOM 1906 N N . GLY B 1 84 ? 5.102 16.188 11.852 1 98.75 84 GLY B N 1
ATOM 1907 C CA . GLY B 1 84 ? 4.266 15.18 11.234 1 98.75 84 GLY B CA 1
ATOM 1908 C C . GLY B 1 84 ? 5.062 14.062 10.586 1 98.75 84 GLY B C 1
ATOM 1909 O O . GLY B 1 84 ? 6.281 14.164 10.438 1 98.75 84 GLY B O 1
ATOM 1910 N N . ALA B 1 85 ? 4.352 12.961 10.305 1 98.88 85 ALA B N 1
ATOM 1911 C CA . ALA B 1 85 ? 4.938 11.805 9.625 1 98.88 85 ALA B CA 1
ATOM 1912 C C . ALA B 1 85 ? 3.967 11.219 8.609 1 98.88 85 ALA B C 1
ATOM 1914 O O . ALA B 1 85 ? 2.758 11.18 8.844 1 98.88 85 ALA B O 1
ATOM 1915 N N . LEU B 1 86 ? 4.527 10.852 7.477 1 97.88 86 LEU B N 1
ATOM 1916 C CA . LEU B 1 86 ? 3.793 9.992 6.555 1 97.88 86 LEU B CA 1
ATOM 1917 C C . LEU B 1 86 ? 3.977 8.523 6.918 1 97.88 86 LEU B C 1
ATOM 1919 O O . LEU B 1 86 ? 5.082 7.988 6.809 1 97.88 86 LEU B O 1
ATOM 1923 N N . VAL B 1 87 ? 2.848 7.871 7.359 1 93.44 87 VAL B N 1
ATOM 1924 C CA . VAL B 1 87 ? 2.932 6.508 7.875 1 93.44 87 VAL B CA 1
ATOM 1925 C C . VAL B 1 87 ? 2.053 5.582 7.035 1 93.44 87 VAL B C 1
ATOM 1927 O O . VAL B 1 87 ? 0.867 5.855 6.836 1 93.44 87 VAL B O 1
ATOM 1930 N N . ASN B 1 88 ? 2.752 4.574 6.527 1 84.19 88 ASN B N 1
ATOM 1931 C CA . ASN B 1 88 ? 1.988 3.525 5.859 1 84.19 88 ASN B CA 1
ATOM 1932 C C . ASN B 1 88 ? 0.951 2.906 6.789 1 84.19 88 ASN B C 1
ATOM 1934 O O . ASN B 1 88 ? 1.208 2.732 7.984 1 84.19 88 ASN B O 1
ATOM 1938 N N . GLY B 1 89 ? -0.18 2.498 6.211 1 78.38 89 GLY B N 1
ATOM 1939 C CA . GLY B 1 89 ? -1.274 1.958 7 1 78.38 89 GLY B CA 1
ATOM 1940 C C . GLY B 1 89 ? -0.862 0.778 7.863 1 78.38 89 GLY B C 1
ATOM 1941 O O . GLY B 1 89 ? -1.25 0.688 9.031 1 78.38 89 GLY B O 1
ATOM 1942 N N . ASN B 1 90 ? -0.086 -0.125 7.297 1 73.38 90 ASN B N 1
ATOM 1943 C CA . ASN B 1 90 ? 0.307 -1.319 8.039 1 73.38 90 ASN B CA 1
ATOM 1944 C C . ASN B 1 90 ? 1.184 -0.972 9.234 1 73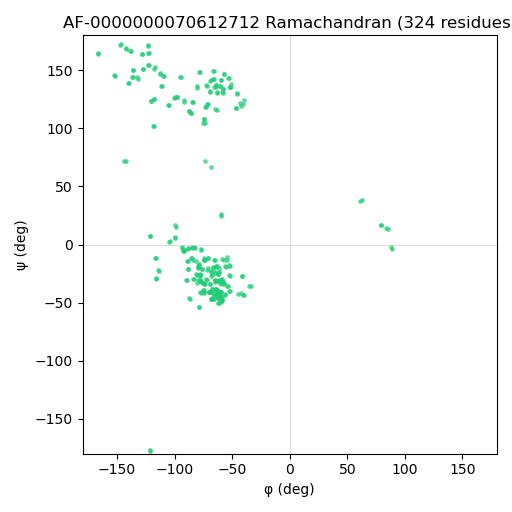.38 90 ASN B C 1
ATOM 1946 O O . ASN B 1 90 ? 1.079 -1.603 10.289 1 73.38 90 ASN B O 1
ATOM 1950 N N . PHE B 1 91 ? 1.946 0.075 9.141 1 85.62 91 PHE B N 1
ATOM 1951 C CA . PHE B 1 91 ? 2.789 0.482 10.266 1 85.62 91 PHE B CA 1
ATOM 1952 C C . PHE B 1 91 ? 1.996 1.318 11.258 1 85.62 91 PHE B C 1
ATOM 1954 O O . PHE B 1 91 ? 2.27 1.284 12.461 1 85.62 91 PHE B O 1
ATOM 1961 N N . ALA B 1 92 ? 0.997 2.041 10.789 1 83.75 92 ALA B N 1
ATOM 1962 C C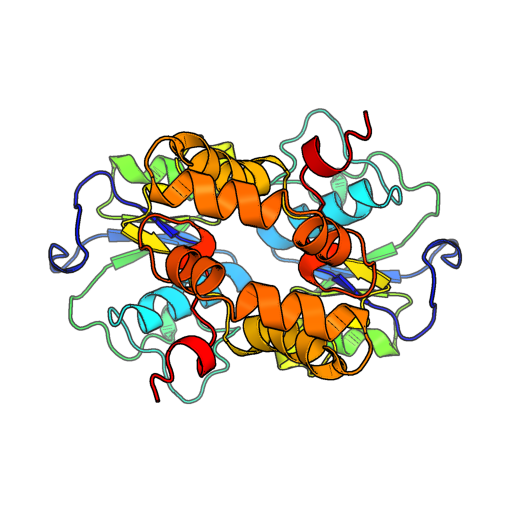A . ALA B 1 92 ? 0.107 2.77 11.688 1 83.75 92 ALA B CA 1
ATOM 1963 C C . ALA B 1 92 ? -0.646 1.812 12.609 1 83.75 92 ALA B C 1
ATOM 1965 O O . ALA B 1 92 ? -0.649 1.984 13.828 1 83.75 92 ALA B O 1
ATOM 1966 N N . VAL B 1 93 ? -1.136 0.821 12.008 1 74.12 93 VAL B N 1
ATOM 1967 C CA . VAL B 1 93 ? -1.901 -0.172 12.75 1 74.12 93 VAL B CA 1
ATOM 1968 C C . VAL B 1 93 ? -0.985 -0.903 13.727 1 74.12 93 VAL B C 1
ATOM 1970 O O . VAL B 1 93 ? -1.319 -1.056 14.906 1 74.12 93 VAL B O 1
ATOM 1973 N N . ALA B 1 94 ? 0.144 -1.323 13.266 1 76.56 94 ALA B N 1
ATOM 1974 C CA . ALA B 1 94 ? 1.099 -2.049 14.094 1 76.56 94 ALA B CA 1
ATOM 1975 C C . ALA B 1 94 ? 1.519 -1.212 15.305 1 76.56 94 ALA B C 1
ATOM 1977 O O . ALA B 1 94 ? 1.779 -1.752 16.375 1 76.56 94 ALA B O 1
ATOM 1978 N N . ALA B 1 95 ? 1.522 0.075 15.125 1 85.94 95 ALA B N 1
ATOM 1979 C CA . ALA B 1 95 ? 1.968 0.973 16.188 1 85.94 95 ALA B CA 1
ATOM 1980 C C . ALA B 1 95 ? 0.795 1.417 17.062 1 85.94 95 ALA B C 1
ATOM 1982 O O . ALA B 1 95 ? 0.97 2.207 17.984 1 85.94 95 ALA B O 1
ATOM 1983 N N . GLY B 1 96 ? -0.377 1 16.656 1 78.88 96 GLY B N 1
ATOM 1984 C CA . GLY B 1 96 ? -1.551 1.333 17.453 1 78.88 96 GLY B CA 1
ATOM 1985 C C . GLY B 1 96 ? -2.121 2.701 17.125 1 78.88 96 GLY B C 1
ATOM 1986 O O . GLY B 1 96 ? -2.879 3.268 17.922 1 78.88 96 GLY B O 1
ATOM 1987 N N . LEU B 1 97 ? -1.659 3.234 16.016 1 82.06 97 LEU B N 1
ATOM 1988 C CA . LEU B 1 97 ? -2.256 4.488 15.57 1 82.06 97 LEU B CA 1
ATOM 1989 C C . LEU B 1 97 ? -3.658 4.258 15.023 1 82.06 97 LEU B C 1
ATOM 1991 O O . LEU B 1 97 ? -3.902 3.268 14.328 1 82.06 97 LEU B O 1
ATOM 1995 N N . ASP B 1 98 ? -4.523 5.164 15.414 1 73.31 98 ASP B N 1
ATOM 1996 C CA . ASP B 1 98 ? -5.844 5.188 14.797 1 73.31 98 ASP B CA 1
ATOM 1997 C C . ASP B 1 98 ? -5.773 5.742 13.375 1 73.31 98 ASP B C 1
ATOM 1999 O O . ASP B 1 98 ? -5.352 6.883 13.164 1 73.31 98 ASP B O 1
ATOM 2003 N N . LEU B 1 99 ? -6.137 4.945 12.383 1 72.56 99 LEU B N 1
ATOM 2004 C CA . LEU B 1 99 ? -6.078 5.359 10.984 1 72.56 99 LEU B CA 1
ATOM 2005 C C . LEU B 1 99 ? -6.902 6.621 10.758 1 72.56 99 LEU B C 1
ATOM 2007 O O . LEU B 1 99 ? -6.512 7.488 9.977 1 72.56 99 LEU B O 1
ATOM 2011 N N . SER B 1 100 ? -7.969 6.766 11.469 1 69.5 100 SER B N 1
ATOM 2012 C CA . SER B 1 100 ? -8.859 7.914 11.328 1 69.5 100 SER B CA 1
ATOM 2013 C C . SER B 1 100 ? -8.242 9.164 11.938 1 69.5 100 SER B C 1
ATOM 2015 O O . SER B 1 100 ? -8.719 10.281 11.695 1 69.5 100 SER B O 1
ATOM 2017 N N . GLY B 1 101 ? -7.258 8.969 12.648 1 80.5 101 GLY B N 1
ATOM 2018 C CA . GLY B 1 101 ? -6.59 10.086 13.297 1 80.5 101 GLY B CA 1
ATOM 2019 C C . GLY B 1 101 ? -5.605 10.797 12.391 1 80.5 101 GLY B C 1
ATOM 2020 O O . GLY B 1 101 ? -5.023 11.82 12.766 1 80.5 101 GLY B O 1
ATOM 2021 N N . ALA B 1 102 ? -5.453 10.289 11.18 1 87.81 102 ALA B N 1
ATOM 2022 C CA . ALA B 1 102 ? -4.613 11 10.211 1 87.81 102 ALA B CA 1
ATOM 2023 C C . ALA B 1 102 ? -5.203 12.359 9.867 1 87.81 102 ALA B C 1
ATOM 2025 O O . ALA B 1 102 ? -6.414 12.492 9.68 1 87.81 102 ALA B O 1
ATOM 2026 N N . ILE B 1 103 ? -4.324 13.383 9.805 1 94.75 103 ILE B N 1
ATOM 2027 C CA . ILE B 1 103 ? -4.766 14.703 9.375 1 94.75 103 ILE B CA 1
ATOM 2028 C C . ILE B 1 103 ? -5.285 14.633 7.938 1 94.75 103 ILE B C 1
ATOM 2030 O O . ILE B 1 103 ? -6.309 15.234 7.609 1 94.75 103 ILE B O 1
ATOM 2034 N N . LYS B 1 104 ? -4.531 13.914 7.055 1 88.88 104 LYS B N 1
ATOM 2035 C CA . LYS B 1 104 ? -4.902 13.602 5.68 1 88.88 104 LYS B CA 1
ATOM 2036 C C . LYS B 1 104 ? -4.57 12.148 5.34 1 88.88 104 LYS B C 1
ATOM 2038 O O . LYS B 1 104 ? -3.555 11.617 5.793 1 88.88 104 LYS B O 1
ATOM 2043 N N . GLN B 1 105 ? -5.488 11.562 4.5 1 82.94 105 GLN B N 1
ATOM 2044 C CA . GLN B 1 105 ? -5.281 10.211 3.996 1 82.94 105 GLN B CA 1
ATOM 2045 C C . GLN B 1 105 ? -5.004 10.219 2.496 1 82.94 105 GLN B C 1
ATOM 2047 O O . GLN B 1 105 ? -5.641 10.969 1.747 1 82.94 105 GLN B O 1
ATOM 2052 N N . GLU B 1 106 ? -3.963 9.367 2.201 1 80.5 106 GLU B N 1
ATOM 2053 C CA . GLU B 1 106 ? -3.674 9.203 0.778 1 80.5 106 GLU B CA 1
ATOM 2054 C C . GLU B 1 106 ? -4.852 8.57 0.043 1 80.5 106 GLU B C 1
ATOM 2056 O O . GLU B 1 106 ? -5.449 7.609 0.529 1 80.5 106 GLU B O 1
ATOM 2061 N N . HIS B 1 107 ? -5.207 9.273 -1.111 1 61.06 107 HIS B N 1
ATOM 2062 C CA . HIS B 1 107 ? -6.297 8.75 -1.924 1 61.06 107 HIS B CA 1
ATOM 2063 C C . HIS B 1 107 ? -5.777 7.816 -3.01 1 61.06 107 HIS B C 1
ATOM 2065 O O . HIS B 1 107 ? -4.707 8.047 -3.572 1 61.06 107 HIS B O 1
ATOM 2071 N N . LEU B 1 108 ? -6.316 6.602 -2.959 1 52.28 108 LEU B N 1
ATOM 2072 C CA . LEU B 1 108 ? -5.945 5.695 -4.039 1 52.28 108 LEU B CA 1
ATOM 2073 C C . LEU B 1 108 ? -6.168 6.352 -5.398 1 52.28 108 LEU B C 1
ATOM 2075 O O . LEU B 1 108 ? -7.062 7.188 -5.551 1 52.28 108 LEU B O 1
ATOM 2079 N N . ASP B 1 109 ? -5.152 6.164 -6.25 1 43.53 109 ASP B N 1
ATOM 2080 C CA . ASP B 1 109 ? -5.305 6.672 -7.613 1 43.53 109 ASP B CA 1
ATOM 2081 C C . ASP B 1 109 ? -6.672 6.309 -8.188 1 43.53 109 ASP B C 1
ATOM 2083 O O . ASP B 1 109 ? -7.176 5.211 -7.949 1 43.53 109 ASP B O 1
ATOM 2087 N N . GLU B 1 110 ? -7.363 7.391 -8.742 1 40.12 110 GLU B N 1
ATOM 2088 C CA . GLU B 1 110 ? -8.656 7.242 -9.398 1 40.12 110 GLU B CA 1
ATOM 2089 C C . GLU B 1 110 ? -8.703 5.977 -10.25 1 40.12 110 GLU B C 1
ATOM 2091 O O . GLU B 1 110 ? -9.734 5.305 -10.312 1 40.12 110 GLU B O 1
ATOM 2096 N N . ASN B 1 111 ? -7.641 5.812 -10.93 1 38.84 111 ASN B N 1
ATOM 2097 C CA . ASN B 1 111 ? -7.605 4.652 -11.812 1 38.84 111 ASN B CA 1
ATOM 2098 C C . ASN B 1 111 ? -7.758 3.35 -11.031 1 38.84 111 ASN B C 1
ATOM 2100 O O . ASN B 1 111 ? -8.461 2.438 -11.469 1 38.84 111 ASN B O 1
ATOM 2104 N N . LEU B 1 112 ? -7.02 3.352 -9.953 1 42.78 112 LEU B N 1
ATOM 2105 C CA . LEU B 1 112 ? -7.168 2.146 -9.148 1 42.78 112 LEU B CA 1
ATOM 2106 C C . LEU B 1 112 ? -8.586 2.031 -8.602 1 42.78 112 LEU B C 1
ATOM 2108 O O . LEU B 1 112 ? -9.141 0.933 -8.531 1 42.78 112 LEU B O 1
ATOM 2112 N N . LYS B 1 113 ? -9.094 3.205 -8.391 1 40.62 113 LYS B N 1
ATOM 2113 C CA . LYS B 1 113 ? -10.484 3.275 -7.941 1 40.62 113 LYS B CA 1
ATOM 2114 C C . LYS B 1 113 ? -11.438 2.818 -9.039 1 40.62 113 LYS B C 1
ATOM 2116 O O . LYS B 1 113 ? -12.414 2.113 -8.766 1 40.62 113 LYS B O 1
ATOM 2121 N N . ASN B 1 114 ? -11.102 3.428 -10.25 1 37.5 114 ASN B N 1
ATOM 2122 C CA . ASN B 1 114 ? -11.922 3.082 -11.414 1 37.5 114 ASN B CA 1
ATOM 2123 C C . ASN B 1 114 ? -11.867 1.586 -11.711 1 37.5 114 ASN B C 1
ATOM 2125 O O . ASN B 1 114 ? -12.875 0.991 -12.102 1 37.5 114 ASN B O 1
ATOM 2129 N N . ILE B 1 115 ? -10.648 1.173 -11.734 1 37.84 115 ILE B N 1
ATOM 2130 C CA . ILE B 1 115 ? -10.531 -0.259 -11.992 1 37.84 115 ILE B CA 1
ATOM 2131 C C . ILE B 1 115 ? -11.391 -1.033 -11 1 37.84 115 ILE B C 1
ATOM 2133 O O . ILE B 1 115 ? -12.102 -1.969 -11.375 1 37.84 115 ILE B O 1
ATOM 2137 N N . ILE B 1 116 ? -11.328 -0.382 -9.883 1 38.53 116 ILE B N 1
ATOM 2138 C CA . ILE B 1 116 ? -12.234 -0.971 -8.898 1 38.53 116 ILE B CA 1
ATOM 2139 C C . ILE B 1 116 ? -13.68 -0.715 -9.305 1 38.53 116 ILE B C 1
ATOM 2141 O O . ILE B 1 116 ? -14.523 -1.615 -9.234 1 38.53 116 ILE B O 1
ATOM 2145 N N . ALA B 1 117 ? -13.836 0.486 -9.93 1 37.38 117 ALA B N 1
ATOM 2146 C CA . ALA B 1 117 ? -15.172 0.881 -10.367 1 37.38 117 ALA B CA 1
ATOM 2147 C C . ALA B 1 117 ? -15.555 0.177 -11.664 1 37.38 117 ALA B C 1
ATOM 2149 O O . ALA B 1 117 ? -16.703 -0.233 -11.844 1 37.38 117 ALA B O 1
ATOM 2150 N N . VAL B 1 118 ? -14.672 0.327 -12.664 1 35.75 118 VAL B N 1
ATOM 2151 C CA . VAL B 1 118 ? -15.008 -0.173 -13.992 1 35.75 118 VAL B CA 1
ATOM 2152 C C . VAL B 1 118 ? -15.289 -1.672 -13.922 1 35.75 118 VAL B C 1
ATOM 2154 O O . VAL B 1 118 ? -16.219 -2.164 -14.57 1 35.75 118 VAL B O 1
ATOM 2157 N N . ARG B 1 119 ? -14.445 -2.285 -13.305 1 36.16 119 ARG B N 1
ATOM 2158 C CA . ARG B 1 119 ? -14.859 -3.686 -13.258 1 36.16 119 ARG B CA 1
ATOM 2159 C C . ARG B 1 119 ? -16.266 -3.828 -12.688 1 36.16 119 ARG B C 1
ATOM 2161 O O . ARG B 1 119 ? -16.922 -4.855 -12.883 1 36.16 119 ARG B O 1
ATOM 2168 N N . SER B 1 120 ? -16.625 -2.645 -12.172 1 34.44 120 SER B N 1
ATOM 2169 C CA . SER B 1 120 ? -18.031 -2.502 -11.844 1 34.44 120 SER B CA 1
ATOM 2170 C C . SER B 1 120 ? -18.875 -2.295 -13.094 1 34.44 120 SER B C 1
ATOM 2172 O O . SER B 1 120 ? -20.047 -2.689 -13.141 1 34.44 120 SER B O 1
ATOM 2174 N N . GLU B 1 121 ? -18.328 -1.653 -14.055 1 33.28 121 GLU B N 1
ATOM 2175 C CA . GLU B 1 121 ? -19.109 -1.407 -15.273 1 33.28 121 GLU B CA 1
ATOM 2176 C C . GLU B 1 121 ? -19.344 -2.699 -16.047 1 33.28 121 GLU B C 1
ATOM 2178 O O . GLU B 1 121 ? -20.203 -2.76 -16.922 1 33.28 121 GLU B O 1
ATOM 2183 N N . ASP B 1 122 ? -18.375 -3.457 -16.094 1 33.12 122 ASP B N 1
ATOM 2184 C CA . ASP B 1 122 ? -18.781 -4.715 -16.703 1 33.12 122 ASP B CA 1
ATOM 2185 C C . ASP B 1 122 ? -19.891 -5.391 -15.906 1 33.12 122 ASP B C 1
ATOM 2187 O O . ASP B 1 122 ? -20.109 -6.594 -16.031 1 33.12 122 ASP B O 1
ATOM 2191 N N . ALA B 1 123 ? -20.5 -4.551 -15.273 1 34.25 123 ALA B N 1
ATOM 2192 C CA . ALA B 1 123 ? -21.75 -4.609 -14.523 1 34.25 123 ALA B CA 1
ATOM 2193 C C . ALA B 1 123 ? -22.891 -5.117 -15.398 1 34.25 123 ALA B C 1
ATOM 2195 O O . ALA B 1 123 ? -24.031 -5.254 -14.93 1 34.25 123 ALA B O 1
ATOM 2196 N N . ASP B 1 124 ? -22.75 -5.051 -16.594 1 35 124 ASP B N 1
ATOM 2197 C CA . ASP B 1 124 ? -23.922 -5.492 -17.359 1 35 124 ASP B CA 1
ATOM 2198 C C . ASP B 1 124 ? -24.281 -6.938 -17.016 1 35 124 ASP B C 1
ATOM 2200 O O . ASP B 1 124 ? -25.234 -7.492 -17.578 1 35 124 ASP B O 1
ATOM 2204 N N . LYS B 1 125 ? -23.5 -7.578 -16.406 1 35.22 125 LYS B N 1
ATOM 2205 C CA . LYS B 1 125 ? -24.031 -8.836 -15.906 1 35.22 125 LYS B CA 1
ATOM 2206 C C . LYS B 1 125 ? -24.828 -8.617 -14.625 1 35.22 125 LYS B C 1
ATOM 2208 O O . LYS B 1 125 ? -24.562 -7.676 -13.875 1 35.22 125 LYS B O 1
ATOM 2213 N N . PRO B 1 126 ? -26.016 -9.234 -14.453 1 33.88 126 PRO B N 1
ATOM 2214 C CA . PRO B 1 126 ? -26.984 -8.945 -13.398 1 33.88 126 PRO B CA 1
ATOM 2215 C C . PRO B 1 126 ? -26.328 -8.578 -12.07 1 33.88 126 PRO B C 1
ATOM 2217 O O . PRO B 1 126 ? -26.812 -7.699 -11.352 1 33.88 126 PRO B O 1
ATOM 2220 N N . PHE B 1 127 ? -25.281 -9.164 -11.789 1 30.92 127 PHE B N 1
ATOM 2221 C CA . PHE B 1 127 ? -24.688 -8.992 -10.469 1 30.92 127 PHE B CA 1
ATOM 2222 C C . PHE B 1 127 ? -23.953 -7.66 -10.383 1 30.92 127 PHE B C 1
ATOM 2224 O O . PHE B 1 127 ? -23.906 -7.039 -9.32 1 30.92 127 PHE B O 1
ATOM 2231 N N . ALA B 1 128 ? -23.5 -7.133 -11.453 1 35 128 ALA B N 1
ATOM 2232 C CA . ALA B 1 128 ? -22.797 -5.855 -11.477 1 35 128 ALA B CA 1
ATOM 2233 C C . ALA B 1 128 ? -23.766 -4.684 -11.367 1 35 128 ALA B C 1
ATOM 2235 O O . ALA B 1 128 ? -23.453 -3.664 -10.75 1 35 128 ALA B O 1
ATOM 2236 N N . LYS B 1 129 ? -24.906 -4.746 -11.836 1 36.06 129 LYS B N 1
ATOM 2237 C CA . LYS B 1 129 ? -25.922 -3.699 -11.711 1 36.06 129 LYS B CA 1
ATOM 2238 C C . LYS B 1 129 ? -26.234 -3.418 -10.25 1 36.06 129 LYS B C 1
ATOM 2240 O O . LYS B 1 129 ? -26.359 -2.26 -9.844 1 36.06 129 LYS B O 1
ATOM 2245 N N . ASP B 1 130 ? -26.312 -4.449 -9.523 1 36.09 130 ASP B N 1
ATOM 2246 C CA . ASP B 1 130 ? -26.703 -4.285 -8.125 1 36.09 130 ASP B CA 1
ATOM 2247 C C . ASP B 1 130 ? -25.578 -3.646 -7.309 1 36.09 130 ASP B C 1
ATOM 2249 O O . ASP B 1 130 ? -25.828 -2.812 -6.441 1 36.09 130 ASP B O 1
ATOM 2253 N N . ILE B 1 131 ? -24.438 -3.873 -7.668 1 38.28 131 ILE B N 1
ATOM 2254 C CA . ILE B 1 131 ? -23.328 -3.211 -6.992 1 38.28 131 ILE B CA 1
ATOM 2255 C C . ILE B 1 131 ? -23.25 -1.747 -7.422 1 38.28 131 ILE B C 1
ATOM 2257 O O . ILE B 1 131 ? -23.078 -0.855 -6.59 1 38.28 131 ILE B O 1
ATOM 2261 N N . VAL B 1 132 ? -23.422 -1.464 -8.617 1 37.62 132 VAL B N 1
ATOM 2262 C CA . VAL B 1 132 ? -23.484 -0.09 -9.102 1 37.62 132 VAL B CA 1
ATOM 2263 C C . VAL B 1 132 ? -24.656 0.638 -8.461 1 37.62 132 VAL B C 1
ATOM 2265 O O . VAL B 1 132 ? -24.531 1.791 -8.047 1 37.62 132 VAL B O 1
ATOM 2268 N N . GLU B 1 133 ? -25.75 -0.016 -8.43 1 40.47 133 GLU B N 1
ATOM 2269 C CA . GLU B 1 133 ? -26.906 0.59 -7.77 1 40.47 133 GLU B CA 1
ATOM 2270 C C . GLU B 1 133 ? -26.641 0.797 -6.277 1 40.47 133 GLU B C 1
ATOM 2272 O O . GLU B 1 133 ? -27.031 1.819 -5.711 1 40.47 133 GLU B O 1
ATOM 2277 N N . ALA B 1 134 ? -26.047 -0.056 -5.707 1 38.97 134 ALA B N 1
ATOM 2278 C CA . ALA B 1 134 ? -25.688 0.083 -4.293 1 38.97 134 ALA B CA 1
ATOM 2279 C C . ALA B 1 134 ? -24.672 1.2 -4.09 1 38.97 134 ALA B C 1
ATOM 2281 O O . ALA B 1 134 ? -24.797 2 -3.16 1 38.97 134 ALA B O 1
ATOM 2282 N N . VAL B 1 135 ? -23.688 1.234 -5.027 1 40.28 135 VAL B N 1
ATOM 2283 C CA . VAL B 1 135 ? -22.672 2.275 -4.875 1 40.28 135 VAL B CA 1
ATOM 2284 C C . VAL B 1 135 ? -23.234 3.613 -5.355 1 40.28 135 VAL B C 1
ATOM 2286 O O . VAL B 1 135 ? -22.828 4.672 -4.871 1 40.28 135 VAL B O 1
ATOM 2289 N N . LYS B 1 136 ? -24.156 3.549 -6.227 1 40.25 136 LYS B N 1
ATOM 2290 C CA . LYS B 1 136 ? -24.828 4.75 -6.699 1 40.25 136 LYS B CA 1
ATOM 2291 C C . LYS B 1 136 ? -26 5.121 -5.781 1 40.25 136 LYS B C 1
ATOM 2293 O O . LYS B 1 136 ? -26.672 6.129 -6 1 40.25 136 LYS B O 1
ATOM 2298 N N . SER B 1 137 ? -26.359 4.297 -4.953 1 39.91 137 SER B N 1
ATOM 2299 C CA . SER B 1 137 ? -27.469 4.641 -4.074 1 39.91 137 SER B CA 1
ATOM 2300 C C . SER B 1 137 ? -27.109 5.816 -3.172 1 39.91 137 SER B C 1
ATOM 2302 O O . SER B 1 137 ? -25.938 6.027 -2.842 1 39.91 137 SER B O 1
ATOM 2304 N N . PRO B 1 138 ? -28.078 6.656 -3.137 1 39.22 138 PRO B N 1
ATOM 2305 C CA . PRO B 1 138 ? -27.844 7.766 -2.203 1 39.22 138 PRO B CA 1
ATOM 2306 C C . PRO B 1 138 ? -27.219 7.309 -0.886 1 39.22 138 PRO B C 1
ATOM 2308 O O . PRO B 1 138 ? -26.438 8.047 -0.281 1 39.22 138 PRO B O 1
ATOM 2311 N N . ALA B 1 139 ? -27.422 6.18 -0.509 1 36.53 139 ALA B N 1
ATOM 2312 C CA . ALA B 1 139 ? -26.891 5.672 0.755 1 36.53 139 ALA B CA 1
ATOM 2313 C C . ALA B 1 139 ? -25.406 5.395 0.649 1 36.53 139 ALA B C 1
ATOM 2315 O O . ALA B 1 139 ? -24.641 5.711 1.565 1 36.53 139 ALA B O 1
ATOM 2316 N N . TYR B 1 140 ? -24.875 4.879 -0.399 1 41.53 140 TYR B N 1
ATOM 2317 C CA . TYR B 1 140 ? -23.453 4.703 -0.587 1 41.53 140 TYR B CA 1
ATOM 2318 C C . TYR B 1 140 ? -22.75 6.051 -0.761 1 41.53 140 TYR B C 1
ATOM 2320 O O . TYR B 1 140 ? -21.703 6.293 -0.168 1 41.53 140 TYR B O 1
ATOM 2328 N N . ARG B 1 141 ? -23.344 6.965 -1.509 1 39.12 141 ARG B N 1
ATOM 2329 C CA . ARG B 1 141 ? -22.812 8.312 -1.642 1 39.12 141 ARG B CA 1
ATOM 2330 C C . ARG B 1 141 ? -22.734 9.008 -0.286 1 39.12 141 ARG B C 1
ATOM 2332 O O . ARG B 1 141 ? -21.734 9.672 0.018 1 39.12 141 ARG B O 1
ATOM 2339 N N . ALA B 1 142 ? -23.703 8.906 0.392 1 38.5 142 ALA B N 1
ATOM 2340 C CA . ALA B 1 142 ? -23.703 9.508 1.724 1 38.5 142 ALA B CA 1
ATOM 2341 C C . ALA B 1 142 ? -22.625 8.898 2.607 1 38.5 142 ALA B C 1
ATOM 2343 O O . ALA B 1 142 ? -22.016 9.594 3.422 1 38.5 142 ALA B O 1
ATOM 2344 N N . VAL B 1 143 ? -22.297 7.711 2.414 1 39.75 143 VAL B N 1
ATOM 2345 C CA . VAL B 1 143 ? -21.266 7.031 3.197 1 39.75 143 VAL B CA 1
ATOM 2346 C C . VAL B 1 143 ? -19.891 7.453 2.715 1 39.75 143 VAL B C 1
ATOM 2348 O O . VAL B 1 143 ? -19 7.719 3.525 1 39.75 143 VAL B O 1
ATOM 2351 N N . ILE B 1 144 ? -19.797 7.547 1.44 1 44.06 144 ILE B N 1
ATOM 2352 C CA . ILE B 1 144 ? -18.484 7.934 0.93 1 44.06 144 ILE B CA 1
ATOM 2353 C C . ILE B 1 144 ? -18.281 9.438 1.099 1 44.06 144 ILE B C 1
ATOM 2355 O O . ILE B 1 144 ? -17.156 9.906 1.289 1 44.06 144 ILE B O 1
ATOM 2359 N N . ASP B 1 145 ? -19.328 10.234 1.039 1 41.56 145 ASP B N 1
ATOM 2360 C CA . ASP B 1 145 ? -19.25 11.688 1.218 1 41.56 145 ASP B CA 1
ATOM 2361 C C . ASP B 1 145 ? -19.156 12.047 2.697 1 41.56 145 ASP B C 1
ATOM 2363 O O . ASP B 1 145 ? -18.922 13.211 3.041 1 41.56 145 ASP B O 1
ATOM 2367 N N . ASP B 1 146 ? -19.484 11.18 3.498 1 37.16 146 ASP B N 1
ATOM 2368 C CA . ASP B 1 146 ? -19.312 11.516 4.91 1 37.16 146 ASP B CA 1
ATOM 2369 C C . ASP B 1 146 ? -17.844 11.484 5.316 1 37.16 146 ASP B C 1
ATOM 2371 O O . ASP B 1 146 ? -17.203 10.43 5.254 1 37.16 146 ASP B O 1
ATOM 2375 N N . PRO B 1 147 ? -17.234 12.586 5.551 1 37.84 147 PRO B N 1
ATOM 2376 C CA . PRO B 1 147 ? -15.812 12.75 5.852 1 37.84 147 PRO B CA 1
ATOM 2377 C C . PRO B 1 147 ? -15.344 11.852 6.992 1 37.84 147 PRO B C 1
ATOM 2379 O O . PRO B 1 147 ? -14.141 11.602 7.133 1 37.84 147 PRO B O 1
ATOM 2382 N N . LYS B 1 148 ? -16.266 11.398 7.73 1 34.5 148 LYS B N 1
ATOM 2383 C CA . LYS B 1 148 ? -15.938 10.578 8.891 1 34.5 148 LYS B CA 1
ATOM 2384 C C . LYS B 1 148 ? -15.844 9.102 8.508 1 34.5 148 LYS B C 1
ATOM 2386 O O . LYS B 1 148 ? -15.383 8.281 9.297 1 34.5 148 LYS B O 1
ATOM 2391 N N . ASN B 1 149 ? -16.438 8.789 7.445 1 33.25 149 ASN B N 1
ATOM 2392 C CA . ASN B 1 149 ? -16.453 7.402 6.98 1 33.25 149 ASN B CA 1
ATOM 2393 C C . ASN B 1 149 ? -15.203 7.074 6.168 1 33.25 149 ASN B C 1
ATOM 2395 O O . ASN B 1 149 ? -14.75 7.895 5.367 1 33.25 149 ASN B O 1
ATOM 2399 N N . ILE B 1 150 ? -14.57 6.102 6.648 1 34.75 150 ILE B N 1
ATOM 2400 C CA . ILE B 1 150 ? -13.297 5.727 6.039 1 34.75 150 ILE B CA 1
ATOM 2401 C C . ILE B 1 150 ? -13.477 5.539 4.535 1 34.75 150 ILE B C 1
ATOM 2403 O O . ILE B 1 150 ? -12.516 5.645 3.77 1 34.75 150 ILE B O 1
ATOM 2407 N N . TYR B 1 151 ? -14.672 5.219 4.148 1 39.78 151 TYR B N 1
ATOM 2408 C CA . TYR B 1 151 ? -14.93 5.223 2.711 1 39.78 151 TYR B CA 1
ATOM 2409 C C . TYR B 1 151 ? -14.898 6.641 2.154 1 39.78 151 TYR B C 1
ATOM 2411 O O . TYR B 1 151 ? -14.781 6.832 0.941 1 39.78 151 TYR B O 1
ATOM 2419 N N . SER B 1 152 ? -15.211 7.488 3.08 1 36.19 152 SER B N 1
ATOM 2420 C CA . SER B 1 152 ? -15.039 8.867 2.648 1 36.19 152 SER B CA 1
ATOM 2421 C C . SER B 1 152 ? -13.586 9.141 2.244 1 36.19 152 SER B C 1
ATOM 2423 O O . SER B 1 152 ? -13.312 10.102 1.528 1 36.19 152 SER B O 1
ATOM 2425 N N . ALA B 1 153 ? -12.891 8.445 2.992 1 34.56 153 ALA B N 1
ATOM 2426 C CA . ALA B 1 153 ? -11.477 8.57 2.65 1 34.56 153 ALA B CA 1
ATOM 2427 C C . ALA B 1 153 ? -11.164 7.871 1.33 1 34.56 153 ALA B C 1
ATOM 2429 O O . ALA B 1 153 ? -10.078 8.031 0.775 1 34.56 153 ALA B O 1
ATOM 2430 N N . PHE B 1 154 ? -12.047 6.938 0.926 1 36.22 154 PHE B N 1
ATOM 2431 C CA . PHE B 1 154 ? -11.992 6.414 -0.434 1 36.22 154 PHE B CA 1
ATOM 2432 C C . PHE B 1 154 ? -12.547 7.43 -1.425 1 36.22 154 PHE B C 1
ATOM 2434 O O . PHE B 1 154 ? -13.562 8.078 -1.156 1 36.22 154 PHE B O 1
ATOM 2441 N N . GLN B 1 155 ? -11.742 8.008 -2.092 1 35.97 155 GLN B N 1
ATOM 2442 C CA . GLN B 1 155 ? -12.164 9.047 -3.02 1 35.97 155 GLN B CA 1
ATOM 2443 C C . GLN B 1 155 ? -13.414 8.625 -3.789 1 35.97 155 GLN B C 1
ATOM 2445 O O . GLN B 1 155 ? -13.492 7.504 -4.289 1 35.97 155 GLN B O 1
ATOM 2450 N N . LYS B 1 156 ? -14.484 9.484 -3.641 1 39.5 156 LYS B N 1
ATOM 2451 C CA . LYS B 1 156 ? -15.742 9.398 -4.375 1 39.5 156 LYS B CA 1
ATOM 2452 C C . LYS B 1 156 ? -15.492 9.203 -5.867 1 39.5 156 LYS B C 1
ATOM 2454 O O . LYS B 1 156 ? -14.688 9.914 -6.469 1 39.5 156 LYS B O 1
ATOM 2459 N N . PRO B 1 157 ? -15.938 8.109 -6.359 1 35.22 157 PRO B N 1
ATOM 2460 C CA . PRO B 1 157 ? -15.852 8.117 -7.82 1 35.22 157 PRO B CA 1
ATOM 2461 C C . PRO B 1 157 ? -16.469 9.359 -8.445 1 35.22 157 PRO B C 1
ATOM 2463 O O . PRO B 1 157 ? -17.391 9.953 -7.867 1 35.22 157 PRO B O 1
ATOM 2466 N N . GLU B 1 158 ? -15.797 9.844 -9.391 1 34.06 158 GLU B N 1
ATOM 2467 C CA . GLU B 1 158 ? -16.25 11.078 -10.023 1 34.06 158 GLU B CA 1
ATOM 2468 C C . GLU B 1 158 ? -17.75 11.039 -10.289 1 34.06 158 GLU B C 1
ATOM 2470 O O . GLU B 1 158 ? -18.438 12.055 -10.148 1 34.06 158 GLU B O 1
ATOM 2475 N N . TRP B 1 159 ? -18.219 10.016 -10.719 1 30.5 159 TRP B N 1
ATOM 2476 C CA . TRP B 1 159 ? -19.641 10.047 -11.094 1 30.5 159 TRP B CA 1
ATOM 2477 C C . TRP B 1 159 ? -20.516 10.297 -9.875 1 30.5 159 TRP B C 1
ATOM 2479 O O . TRP B 1 159 ? -21.703 10.617 -10.008 1 30.5 159 TRP B O 1
ATOM 2489 N N . MET B 1 160 ? -19.875 10.031 -8.828 1 32 160 MET B N 1
ATOM 2490 C CA . MET B 1 160 ? -20.656 10.359 -7.633 1 32 160 MET B CA 1
ATOM 2491 C C . MET B 1 160 ? -20.594 11.852 -7.34 1 32 160 MET B C 1
ATOM 2493 O O . MET B 1 160 ? -21.406 12.375 -6.57 1 32 160 MET B O 1
ATOM 2497 N N . THR B 1 161 ? -19.578 12.352 -7.688 1 31.75 161 THR B N 1
ATOM 2498 C CA . THR B 1 161 ? -19.531 13.797 -7.484 1 31.75 161 THR B CA 1
ATOM 2499 C C . THR B 1 161 ? -20.188 14.531 -8.656 1 31.75 161 THR B C 1
ATOM 2501 O O . THR B 1 161 ? -20.312 15.758 -8.633 1 31.75 161 THR B O 1
ATOM 2504 N N . ALA B 1 162 ? -20.422 13.852 -9.68 1 28.28 162 ALA B N 1
ATOM 2505 C CA . ALA B 1 162 ? -21.094 14.586 -10.742 1 28.28 162 ALA B CA 1
ATOM 2506 C C . ALA B 1 162 ? -22.562 14.828 -10.398 1 28.28 162 ALA B C 1
ATOM 2508 O O . ALA B 1 162 ? -23.328 13.875 -10.219 1 28.28 162 ALA B O 1
ATOM 2509 N N . THR B 1 163 ? -22.844 15.672 -9.492 1 26.61 163 THR B N 1
ATOM 2510 C CA . THR B 1 163 ? -24.203 16.172 -9.391 1 26.61 163 THR B CA 1
ATOM 2511 C C . THR B 1 163 ? -24.797 16.422 -10.773 1 26.61 163 THR B C 1
ATOM 2513 O O . THR B 1 163 ? -24.203 17.141 -11.586 1 26.61 163 THR B O 1
ATOM 2516 N N . PRO B 1 164 ? -25.938 15.828 -11.086 1 26.44 164 PRO B N 1
ATOM 2517 C CA . PRO B 1 164 ? -26.578 16.484 -12.227 1 26.44 164 PRO B CA 1
ATOM 2518 C C . PRO B 1 164 ? -26.781 17.984 -12 1 26.44 164 PRO B C 1
ATOM 2520 O O . PRO B 1 164 ? -26.969 18.422 -10.859 1 26.44 164 PRO B O 1
#